Protein AF-A0A427XR42-F1 (afdb_monomer_lite)

Radius of gyration: 23.31 Å; chains: 1; bounding box: 94×38×56 Å

Secondary structure (DSSP, 8-state):
----STTSSSSSS----------B-EEEE-TTSSEEEEESEEE-TTS-EEESTTTSSSPEEEEHHHHHH-TTS-HHHHHHHHHTS-HHHHHHHH-PPEEPTT-TTHHHHHHHHHHHHHH-HHHHHHHHHHHHTT-EEEEETT--SEEEE--SSTTPPPEEEEETTTGGGS-HHHHHHHHHHHHHHHHHHHTTHHHHHHHHHHHTT--TTTTT-SHHHHHHHHHHHHHHHHHHHHHTTT-TTSS-GGG----HHHHHHTT--TTSHHHHHTT--TTHHHHHHHHHHHIIIIIHHHHHHHHT-TT-TTTT--TTS--

Organism: NCBI:txid105984

pLDDT: mean 79.02, std 16.99, range [31.86, 96.06]

Structure (mmCIF, N/CA/C/O backbone):
data_AF-A0A427XR42-F1
#
_entry.id   AF-A0A427XR42-F1
#
loop_
_atom_site.group_PDB
_atom_site.id
_atom_site.type_symbol
_atom_site.label_atom_id
_atom_site.label_alt_id
_atom_site.label_comp_id
_atom_site.label_asym_id
_atom_site.label_entity_id
_atom_site.label_seq_id
_atom_site.pdbx_PDB_ins_code
_atom_site.Cartn_x
_atom_site.Cartn_y
_atom_site.Cartn_z
_atom_site.occupancy
_atom_site.B_iso_or_equiv
_atom_site.auth_seq_id
_atom_site.auth_comp_id
_atom_site.auth_asym_id
_atom_site.auth_atom_id
_atom_site.pdbx_PDB_model_num
ATOM 1 N N . MET A 1 1 ? 70.633 8.474 14.971 1.00 42.47 1 MET A N 1
ATOM 2 C CA . MET A 1 1 ? 69.341 9.128 14.674 1.00 42.47 1 MET A CA 1
ATOM 3 C C . MET A 1 1 ? 69.143 9.084 13.171 1.00 42.47 1 MET A C 1
ATOM 5 O O . MET A 1 1 ? 70.019 9.588 12.489 1.00 42.47 1 MET A O 1
ATOM 9 N N . LEU A 1 2 ? 68.089 8.404 12.703 1.00 36.38 2 LEU A N 1
ATOM 10 C CA . LEU A 1 2 ? 67.401 8.507 11.398 1.00 36.38 2 LEU A CA 1
ATOM 11 C C . LEU A 1 2 ? 66.618 7.196 11.196 1.00 36.38 2 LEU A C 1
ATOM 13 O O . LEU A 1 2 ? 66.971 6.331 10.402 1.00 36.38 2 LEU A O 1
ATOM 17 N N . PHE A 1 3 ? 65.580 7.030 12.016 1.00 41.19 3 PHE A N 1
ATOM 18 C CA . PHE A 1 3 ? 64.490 6.099 11.746 1.00 41.19 3 PHE A CA 1
ATOM 19 C C . PHE A 1 3 ? 63.383 6.864 11.008 1.00 41.19 3 PHE A C 1
ATOM 21 O O . PHE A 1 3 ? 63.202 8.058 11.234 1.00 41.19 3 PHE A O 1
ATOM 28 N N . SER A 1 4 ? 62.601 6.131 10.216 1.00 48.25 4 SER A N 1
ATOM 29 C CA . SER A 1 4 ? 61.333 6.529 9.585 1.00 48.25 4 SER A CA 1
ATOM 30 C C . SER A 1 4 ? 61.436 7.375 8.310 1.00 48.25 4 SER A C 1
ATOM 32 O O . SER A 1 4 ? 61.561 8.589 8.335 1.00 48.25 4 SER A O 1
ATOM 34 N N . SER A 1 5 ? 61.325 6.704 7.163 1.00 40.69 5 SER A N 1
ATOM 35 C CA . SER A 1 5 ? 60.703 7.255 5.939 1.00 40.69 5 SER A CA 1
ATOM 36 C C . SER A 1 5 ? 60.303 6.148 4.954 1.00 40.69 5 SER A C 1
ATOM 38 O O . SER A 1 5 ? 59.475 6.374 4.082 1.00 40.69 5 SER A O 1
ATOM 40 N N . LEU A 1 6 ? 60.816 4.920 5.106 1.00 37.16 6 LEU A N 1
ATOM 41 C CA . LEU A 1 6 ? 60.580 3.828 4.154 1.00 37.16 6 LEU A CA 1
ATOM 42 C C . LEU A 1 6 ? 59.412 2.887 4.522 1.00 37.16 6 LEU A C 1
ATOM 44 O O . LEU A 1 6 ? 59.430 1.715 4.167 1.00 37.16 6 LEU A O 1
ATOM 48 N N . ALA A 1 7 ? 58.404 3.383 5.248 1.00 42.50 7 ALA A N 1
ATOM 49 C CA . ALA A 1 7 ? 57.202 2.613 5.609 1.00 42.50 7 ALA A CA 1
ATOM 50 C C . ALA A 1 7 ? 55.877 3.318 5.250 1.00 42.50 7 ALA A C 1
ATOM 52 O O . ALA A 1 7 ? 54.810 2.839 5.615 1.00 42.50 7 ALA A O 1
ATOM 53 N N . VAL A 1 8 ? 55.924 4.439 4.517 1.00 40.00 8 VAL A N 1
ATOM 54 C CA . VAL A 1 8 ? 54.720 5.215 4.144 1.00 40.00 8 VAL A CA 1
ATOM 55 C C . VAL A 1 8 ? 54.420 5.157 2.637 1.00 40.00 8 VAL A C 1
ATOM 57 O O . VAL A 1 8 ? 53.373 5.610 2.199 1.00 40.00 8 VAL A O 1
ATOM 60 N N . ALA A 1 9 ? 55.267 4.519 1.822 1.00 38.94 9 ALA A N 1
ATOM 61 C CA . ALA A 1 9 ? 55.081 4.496 0.364 1.00 38.94 9 ALA A CA 1
ATOM 62 C C . ALA A 1 9 ? 54.351 3.254 -0.193 1.00 38.94 9 ALA A C 1
ATOM 64 O O . ALA A 1 9 ? 54.042 3.226 -1.379 1.00 38.94 9 ALA A O 1
ATOM 65 N N . VAL A 1 10 ? 54.036 2.241 0.629 1.00 34.56 10 VAL A N 1
ATOM 66 C CA . VAL A 1 10 ? 53.310 1.026 0.175 1.00 34.56 10 VAL A CA 1
ATOM 67 C C . VAL A 1 10 ? 51.859 0.970 0.686 1.00 34.56 10 VAL A C 1
ATOM 69 O O . VAL A 1 10 ? 51.057 0.186 0.191 1.00 34.56 10 VAL A O 1
ATOM 72 N N . LEU A 1 11 ? 51.460 1.861 1.599 1.00 35.69 11 LEU A N 1
ATOM 73 C CA . LEU A 1 11 ? 50.079 1.946 2.106 1.00 35.69 11 LEU A CA 1
ATOM 74 C C . LEU A 1 11 ? 49.202 2.984 1.383 1.00 35.69 11 LEU A C 1
ATOM 76 O O . LEU A 1 11 ? 48.008 3.062 1.648 1.00 35.69 11 LEU A O 1
ATOM 80 N N . SER A 1 12 ? 49.749 3.733 0.422 1.00 35.69 12 SER A N 1
ATOM 81 C CA . SER A 1 12 ? 48.990 4.718 -0.371 1.00 35.69 12 SER A CA 1
ATOM 82 C C . SER A 1 12 ? 48.546 4.206 -1.749 1.00 35.69 12 SER A C 1
ATOM 84 O O . SER A 1 12 ? 47.885 4.932 -2.484 1.00 35.69 12 SER A O 1
ATOM 86 N N . ALA A 1 13 ? 48.848 2.948 -2.095 1.00 38.03 13 ALA A N 1
ATOM 87 C CA . ALA A 1 13 ? 48.398 2.308 -3.338 1.00 38.03 13 ALA A CA 1
ATOM 88 C C . ALA A 1 13 ? 47.067 1.539 -3.196 1.00 38.03 13 ALA A C 1
ATOM 90 O O . ALA A 1 13 ? 46.605 0.927 -4.152 1.00 38.03 13 ALA A O 1
ATOM 91 N N . MET A 1 14 ? 46.406 1.625 -2.035 1.00 37.81 14 MET A N 1
ATOM 92 C CA . MET A 1 14 ? 44.953 1.428 -1.931 1.00 37.81 14 MET A CA 1
ATOM 93 C C . MET A 1 14 ? 44.229 2.778 -2.027 1.00 37.81 14 MET A C 1
ATOM 95 O O . MET A 1 14 ? 43.222 3.024 -1.368 1.00 37.81 14 MET A O 1
ATOM 99 N N . ALA A 1 15 ? 44.754 3.687 -2.853 1.00 37.06 15 ALA A N 1
ATOM 100 C CA . ALA A 1 15 ? 43.974 4.782 -3.395 1.00 37.06 15 ALA A CA 1
ATOM 101 C C . ALA A 1 15 ? 42.889 4.164 -4.274 1.00 37.06 15 ALA A C 1
ATOM 103 O O . ALA A 1 15 ? 43.125 3.826 -5.430 1.00 37.06 15 ALA A O 1
ATOM 104 N N . MET A 1 16 ? 41.737 3.938 -3.639 1.00 39.38 16 MET A N 1
ATOM 105 C CA . MET A 1 16 ? 40.402 3.990 -4.211 1.00 39.38 16 MET A CA 1
ATOM 106 C C . MET A 1 16 ? 40.417 3.797 -5.725 1.00 39.38 16 MET A C 1
ATOM 108 O O . MET A 1 16 ? 40.406 4.766 -6.489 1.00 39.38 16 MET A O 1
ATOM 112 N N . ALA A 1 17 ? 40.390 2.535 -6.160 1.00 31.86 17 ALA A N 1
ATOM 113 C CA . ALA A 1 17 ? 39.666 2.243 -7.379 1.00 31.86 17 ALA A CA 1
ATOM 114 C C . ALA A 1 17 ? 38.254 2.769 -7.118 1.00 31.86 17 ALA A C 1
ATOM 116 O O . ALA A 1 17 ? 37.445 2.108 -6.467 1.00 31.86 17 ALA A O 1
ATOM 117 N N . ASN A 1 18 ? 38.012 4.019 -7.523 1.00 34.25 18 ASN A N 1
ATOM 118 C CA . ASN A 1 18 ? 36.681 4.566 -7.680 1.00 34.25 18 ASN A CA 1
ATOM 119 C C . ASN A 1 18 ? 35.903 3.441 -8.353 1.00 34.25 18 ASN A C 1
ATOM 121 O O . ASN A 1 18 ? 36.371 3.000 -9.412 1.00 34.25 18 ASN A O 1
ATOM 125 N N . PRO A 1 19 ? 34.828 2.905 -7.744 1.00 38.69 19 PRO A N 1
ATOM 126 C CA . PRO A 1 19 ? 34.056 1.870 -8.398 1.00 38.69 19 PRO A CA 1
ATOM 127 C C . PRO A 1 19 ? 33.722 2.432 -9.771 1.00 38.69 19 PRO A C 1
ATOM 129 O O . PRO A 1 19 ? 33.082 3.482 -9.878 1.00 38.69 19 PRO A O 1
ATOM 132 N N . VAL A 1 20 ? 34.315 1.811 -10.800 1.00 35.59 20 VAL A N 1
ATOM 133 C CA . VAL A 1 20 ? 34.098 2.144 -12.205 1.00 35.59 20 VAL A CA 1
ATOM 134 C C . VAL A 1 20 ? 32.611 2.366 -12.318 1.00 35.59 20 VAL A C 1
ATOM 136 O O . VAL A 1 20 ? 31.890 1.459 -11.916 1.00 35.59 20 VAL A O 1
ATOM 139 N N . LEU A 1 21 ? 32.184 3.555 -12.764 1.00 39.00 21 LEU A N 1
ATOM 140 C CA . LEU A 1 21 ? 30.778 3.898 -12.980 1.00 39.00 21 LEU A CA 1
ATOM 141 C C . LEU A 1 21 ? 30.092 2.685 -13.595 1.00 39.00 21 LEU A C 1
ATOM 143 O O . LEU A 1 21 ? 30.260 2.394 -14.781 1.00 39.00 21 LEU A O 1
ATOM 147 N N . GLU A 1 22 ? 29.424 1.909 -12.746 1.00 49.31 22 GLU A N 1
ATOM 148 C CA . GLU A 1 22 ? 28.920 0.626 -13.174 1.00 49.31 22 GLU A CA 1
ATOM 149 C C . GLU A 1 22 ? 27.854 0.921 -14.197 1.00 49.31 22 GLU A C 1
ATOM 151 O O . GLU A 1 22 ? 27.060 1.855 -14.041 1.00 49.31 22 GLU A O 1
ATOM 156 N N . LYS A 1 23 ? 27.872 0.146 -15.275 1.00 48.00 23 LYS A N 1
ATOM 157 C CA . LYS A 1 23 ? 26.859 0.196 -16.312 1.00 48.00 23 LYS A CA 1
ATOM 158 C C . LYS A 1 23 ? 25.507 -0.066 -15.647 1.00 48.00 23 LYS A C 1
ATOM 160 O O . LYS A 1 23 ? 25.116 -1.224 -15.496 1.00 48.00 23 LYS A O 1
ATOM 165 N N . ARG A 1 24 ? 24.840 1.013 -15.213 1.00 61.44 24 ARG A N 1
ATOM 166 C CA . ARG A 1 24 ? 23.503 0.987 -14.623 1.00 61.44 24 ARG A CA 1
ATOM 167 C C . ARG A 1 24 ? 22.641 0.258 -15.628 1.00 61.44 24 ARG A C 1
ATOM 169 O O . ARG A 1 24 ? 22.568 0.677 -16.784 1.00 61.44 24 ARG A O 1
ATOM 176 N N . GLY A 1 25 ? 22.106 -0.883 -15.215 1.00 68.31 25 GLY A N 1
ATOM 177 C CA . GLY A 1 25 ? 21.399 -1.731 -16.153 1.00 68.31 25 GLY A CA 1
ATOM 178 C C . GLY A 1 25 ? 20.273 -0.982 -16.856 1.00 68.31 25 GLY A C 1
ATOM 179 O O . GLY A 1 25 ? 19.568 -0.173 -16.256 1.00 68.31 25 GLY A O 1
ATOM 180 N N . VAL A 1 26 ? 20.143 -1.237 -18.150 1.00 77.19 26 VAL A N 1
ATOM 181 C CA . VAL A 1 26 ? 19.128 -0.637 -19.011 1.00 77.19 26 VAL A CA 1
ATOM 182 C C . VAL A 1 26 ? 18.065 -1.686 -19.264 1.00 77.19 26 VAL A C 1
ATOM 184 O O . VAL A 1 26 ? 18.394 -2.847 -19.509 1.00 77.19 26 VAL A O 1
ATOM 187 N N . SER A 1 27 ? 16.797 -1.282 -19.212 1.00 83.88 27 SER A N 1
ATOM 188 C CA . SER A 1 27 ? 15.686 -2.139 -19.611 1.00 83.88 27 SER A CA 1
ATOM 189 C C . SER A 1 27 ? 14.969 -1.590 -20.825 1.00 83.88 27 SER A C 1
ATOM 191 O O . SER A 1 27 ? 14.577 -0.428 -20.845 1.00 83.88 27 SER A O 1
ATOM 193 N N . ASN A 1 28 ? 14.759 -2.459 -21.806 1.00 87.75 28 ASN A N 1
ATOM 194 C CA . ASN A 1 28 ? 13.958 -2.175 -22.987 1.00 87.75 28 ASN A CA 1
ATOM 195 C C . ASN A 1 28 ? 12.751 -3.105 -22.983 1.00 87.75 28 ASN A C 1
ATOM 197 O O . ASN A 1 28 ? 12.910 -4.324 -22.956 1.00 87.75 28 ASN A O 1
ATOM 201 N N . CYS A 1 29 ? 11.548 -2.542 -22.986 1.00 90.38 29 CYS A N 1
ATOM 202 C CA . CYS A 1 29 ? 10.313 -3.319 -22.962 1.00 90.38 29 CYS A CA 1
ATOM 203 C C . CYS A 1 29 ? 9.706 -3.435 -24.356 1.00 90.38 29 CYS A C 1
ATOM 205 O O . CYS A 1 29 ? 9.737 -2.482 -25.135 1.00 90.38 29 CYS A O 1
ATOM 207 N N . ALA A 1 30 ? 9.129 -4.598 -24.650 1.00 88.62 30 ALA A N 1
ATOM 208 C CA . ALA A 1 30 ? 8.362 -4.813 -25.865 1.00 88.62 30 ALA A CA 1
ATOM 209 C C . ALA A 1 30 ? 7.162 -3.851 -25.926 1.00 88.62 30 ALA A C 1
ATOM 211 O O . ALA A 1 30 ? 6.626 -3.424 -24.897 1.00 88.62 30 ALA A O 1
ATOM 212 N N . ALA A 1 31 ? 6.726 -3.506 -27.141 1.00 84.19 31 ALA A N 1
ATOM 213 C CA . ALA A 1 31 ? 5.641 -2.548 -27.357 1.00 84.19 31 ALA A CA 1
ATOM 214 C C . ALA A 1 31 ? 4.308 -3.003 -26.736 1.00 84.19 31 ALA A C 1
ATOM 216 O O . ALA A 1 31 ? 3.512 -2.172 -26.295 1.00 84.19 31 ALA A O 1
ATOM 217 N N . ASP A 1 32 ? 4.074 -4.311 -26.641 1.00 83.94 32 ASP A N 1
ATOM 218 C CA . ASP A 1 32 ? 2.913 -4.902 -25.969 1.00 83.94 32 ASP A CA 1
ATOM 219 C C . ASP A 1 32 ? 2.991 -4.800 -24.429 1.00 83.94 32 ASP A C 1
ATOM 221 O O . ASP A 1 32 ? 1.980 -4.930 -23.745 1.00 83.94 32 ASP A O 1
ATOM 225 N N . GLY A 1 33 ? 4.169 -4.494 -23.874 1.00 81.06 33 GLY A N 1
ATOM 226 C CA . GLY A 1 33 ? 4.434 -4.409 -22.441 1.00 81.06 33 GLY A CA 1
ATOM 227 C C . GLY A 1 33 ? 4.495 -5.759 -21.718 1.00 81.06 33 GLY A C 1
ATOM 228 O O . GLY A 1 33 ? 4.537 -5.775 -20.489 1.00 81.06 33 GLY A O 1
ATOM 229 N N . SER A 1 34 ? 4.490 -6.886 -22.436 1.00 87.75 34 SER A N 1
ATOM 230 C CA . SER A 1 34 ? 4.451 -8.224 -21.828 1.00 87.75 34 SER A CA 1
ATOM 231 C C . SER A 1 34 ? 5.819 -8.671 -21.303 1.00 87.75 34 SER A C 1
ATOM 233 O O . SER A 1 34 ? 5.919 -9.368 -20.283 1.00 87.75 34 SER A O 1
ATOM 235 N N . THR A 1 35 ? 6.882 -8.236 -21.979 1.00 92.38 35 THR A N 1
ATOM 236 C CA . THR A 1 35 ? 8.269 -8.623 -21.717 1.00 92.38 35 THR A CA 1
ATOM 237 C C . THR A 1 35 ? 9.206 -7.422 -21.756 1.00 92.38 35 THR A C 1
ATOM 239 O O . THR A 1 35 ? 8.955 -6.433 -22.447 1.00 92.38 35 THR A O 1
ATOM 242 N N . CYS A 1 36 ? 10.306 -7.515 -21.012 1.00 91.88 36 CYS A N 1
ATOM 243 C CA . CYS A 1 36 ? 11.413 -6.573 -21.098 1.00 91.88 36 CYS A CA 1
ATOM 244 C C . CYS A 1 36 ? 12.749 -7.318 -21.133 1.00 91.88 36 CYS A C 1
ATOM 246 O O . CYS A 1 36 ? 12.864 -8.454 -20.672 1.00 91.88 36 CYS A O 1
ATOM 248 N N . GLN A 1 37 ? 13.760 -6.660 -21.688 1.00 90.56 37 GLN A N 1
ATOM 249 C CA . GLN A 1 37 ? 15.145 -7.104 -21.703 1.00 90.56 37 GLN A CA 1
ATOM 250 C C . GLN A 1 37 ? 15.959 -6.200 -20.795 1.00 90.56 37 GLN A C 1
ATOM 252 O O . GLN A 1 37 ? 16.019 -5.001 -21.050 1.00 90.56 37 GLN A O 1
ATOM 257 N N . TYR A 1 38 ? 16.589 -6.766 -19.768 1.00 86.81 38 TYR A N 1
ATOM 258 C CA . TYR A 1 38 ? 17.526 -6.049 -18.903 1.00 86.81 38 TYR A CA 1
ATOM 259 C C . TYR A 1 38 ? 18.962 -6.406 -19.293 1.00 86.81 38 TYR A C 1
ATOM 261 O O . TYR A 1 38 ? 19.292 -7.590 -19.389 1.00 86.81 38 TYR A O 1
ATOM 269 N N . THR A 1 39 ? 19.805 -5.390 -19.489 1.00 86.25 39 THR A N 1
ATOM 270 C CA . THR A 1 39 ? 21.243 -5.538 -19.757 1.00 86.25 39 THR A CA 1
ATOM 271 C C . THR A 1 39 ? 22.047 -4.639 -18.827 1.00 86.25 39 THR A C 1
ATOM 273 O O . THR A 1 39 ? 21.874 -3.422 -18.856 1.00 86.25 39 THR A O 1
ATOM 276 N N . GLY A 1 40 ? 22.967 -5.208 -18.054 1.00 81.69 40 GLY A N 1
ATOM 277 C CA . GLY A 1 40 ? 23.899 -4.483 -17.192 1.00 81.69 40 GLY A CA 1
ATOM 278 C C . GLY A 1 40 ? 24.013 -5.102 -15.809 1.00 81.69 40 GLY A C 1
ATOM 279 O O . GLY A 1 40 ? 23.649 -6.259 -15.592 1.00 81.69 40 GLY A O 1
ATOM 280 N N . CYS A 1 41 ? 24.545 -4.324 -14.873 1.00 76.38 41 CYS A N 1
ATOM 281 C CA . CYS A 1 41 ? 24.634 -4.731 -13.483 1.00 76.38 41 CYS A CA 1
ATOM 282 C C . CYS A 1 41 ? 24.078 -3.652 -12.568 1.00 76.38 41 CYS A C 1
ATOM 284 O O . CYS A 1 41 ? 24.010 -2.468 -12.904 1.00 76.38 41 CYS A O 1
ATOM 286 N N . TRP A 1 42 ? 23.665 -4.098 -11.399 1.00 72.44 42 TRP A N 1
ATOM 287 C CA . TRP A 1 42 ? 23.226 -3.277 -10.300 1.00 72.44 42 TRP A CA 1
ATOM 288 C C . TRP A 1 42 ? 24.056 -3.636 -9.081 1.00 72.44 42 TRP A C 1
ATOM 290 O O . TRP A 1 42 ? 24.241 -4.820 -8.801 1.00 72.44 42 TRP A O 1
ATOM 300 N N . THR A 1 43 ? 24.522 -2.627 -8.360 1.00 68.19 43 THR A N 1
ATOM 301 C CA . THR A 1 43 ? 25.329 -2.825 -7.160 1.00 68.19 43 THR A CA 1
ATOM 302 C C . THR A 1 43 ? 24.767 -2.005 -6.026 1.00 68.19 43 THR A C 1
ATOM 304 O O . THR A 1 43 ? 24.376 -0.846 -6.180 1.00 68.19 43 THR A O 1
ATOM 307 N N . GLU A 1 44 ? 24.702 -2.664 -4.882 1.00 62.69 44 GLU A N 1
ATOM 308 C CA . GLU A 1 44 ? 24.241 -2.131 -3.619 1.00 62.69 44 GLU A CA 1
ATOM 309 C C . GLU A 1 44 ? 25.209 -1.097 -3.071 1.00 62.69 44 GLU A C 1
ATOM 311 O O . GLU A 1 44 ? 26.412 -1.116 -3.336 1.00 62.69 44 GLU A O 1
ATOM 316 N N . THR A 1 45 ? 24.695 -0.268 -2.167 1.00 57.00 45 THR A N 1
ATOM 317 C CA . THR A 1 45 ? 25.546 0.596 -1.343 1.00 57.00 45 THR A CA 1
ATOM 318 C C . THR A 1 45 ? 26.537 -0.194 -0.479 1.00 57.00 45 THR A C 1
ATOM 320 O O . THR A 1 45 ? 27.581 0.336 -0.110 1.00 57.00 45 THR A O 1
ATOM 323 N N . THR A 1 46 ? 26.242 -1.466 -0.195 1.00 57.88 46 THR A N 1
ATOM 324 C CA . THR A 1 46 ? 27.095 -2.413 0.543 1.00 57.88 46 THR A CA 1
ATOM 325 C C . THR A 1 46 ? 28.155 -3.098 -0.332 1.00 57.88 46 THR A C 1
ATOM 327 O O . THR A 1 46 ? 28.974 -3.851 0.187 1.00 57.88 46 THR A O 1
ATOM 330 N N . GLY A 1 47 ? 28.143 -2.865 -1.652 1.00 62.75 47 GLY A N 1
ATOM 331 C CA . GLY A 1 47 ? 29.058 -3.485 -2.616 1.00 62.75 47 GLY A CA 1
ATOM 332 C C . GLY A 1 47 ? 28.592 -4.830 -3.190 1.00 62.75 47 GLY A C 1
ATOM 333 O O . GLY A 1 47 ? 29.253 -5.369 -4.077 1.00 62.75 47 GLY A O 1
ATOM 334 N N . SER A 1 48 ? 27.456 -5.377 -2.742 1.00 66.00 48 SER A N 1
ATOM 335 C CA . SER A 1 48 ? 26.871 -6.583 -3.353 1.00 66.00 48 SER A CA 1
ATOM 336 C C . SER A 1 48 ? 26.339 -6.279 -4.753 1.00 66.00 48 SER A C 1
ATOM 338 O O . SER A 1 48 ? 25.686 -5.260 -4.949 1.00 66.00 48 SER A O 1
ATOM 340 N N . ARG A 1 49 ? 26.564 -7.170 -5.724 1.00 69.94 49 ARG A N 1
ATOM 341 C CA . ARG A 1 49 ? 26.235 -6.939 -7.140 1.00 69.94 49 ARG A CA 1
ATOM 342 C C . ARG A 1 49 ? 25.297 -8.002 -7.708 1.00 69.94 49 ARG A C 1
ATOM 344 O O . ARG A 1 49 ? 25.432 -9.187 -7.413 1.00 69.94 49 ARG A O 1
ATOM 351 N N . TRP A 1 50 ? 24.390 -7.580 -8.584 1.00 72.81 50 TRP A N 1
ATOM 352 C CA . TRP A 1 50 ? 23.525 -8.427 -9.402 1.00 72.81 50 TRP A CA 1
ATOM 353 C C . TRP A 1 50 ? 23.670 -8.049 -10.885 1.00 72.81 50 TRP A C 1
ATOM 355 O O . TRP A 1 50 ? 23.731 -6.868 -11.212 1.00 72.81 50 TRP A O 1
ATOM 365 N N . CYS A 1 51 ? 23.732 -9.021 -11.800 1.00 70.38 51 CYS A N 1
ATOM 366 C CA . CYS A 1 51 ? 23.991 -8.784 -13.229 1.00 70.38 51 CYS A CA 1
ATOM 367 C C . CYS A 1 51 ? 23.036 -9.547 -14.160 1.00 70.38 51 CYS A C 1
ATOM 369 O O . CYS A 1 51 ? 22.541 -10.620 -13.813 1.00 70.38 51 CYS A O 1
ATOM 371 N N . SER A 1 52 ? 22.832 -9.004 -15.370 1.00 62.06 52 SER A N 1
ATOM 372 C CA . SER A 1 52 ? 22.119 -9.644 -16.485 1.00 62.06 52 SER A CA 1
ATOM 373 C C . SER A 1 52 ? 22.969 -10.698 -17.205 1.00 62.06 52 SER A C 1
ATOM 375 O O . SER A 1 52 ? 24.002 -10.389 -17.807 1.00 62.06 52 SER A O 1
ATOM 377 N N . PRO A 1 53 ? 22.534 -11.966 -17.193 1.00 67.56 53 PRO A N 1
ATOM 378 C CA . PRO A 1 53 ? 23.415 -13.061 -16.743 1.00 67.56 53 PRO A CA 1
ATOM 379 C C . PRO A 1 53 ? 24.615 -12.674 -15.842 1.00 67.56 53 PRO A C 1
ATOM 381 O O . PRO A 1 53 ? 24.891 -11.514 -15.559 1.00 67.56 53 PRO A O 1
ATOM 384 N N . SER A 1 54 ? 25.400 -13.641 -15.365 1.00 64.31 54 SER A N 1
ATOM 385 C CA . SER A 1 54 ? 26.533 -13.370 -14.453 1.00 64.31 54 SER A CA 1
ATOM 386 C C . SER A 1 54 ? 27.591 -12.381 -14.994 1.00 64.31 54 SER A C 1
ATOM 388 O O . SER A 1 54 ? 28.447 -11.942 -14.232 1.00 64.31 54 SER A O 1
ATOM 390 N N . ASN A 1 55 ? 27.525 -11.995 -16.278 1.00 68.44 55 ASN A N 1
ATOM 391 C CA . ASN A 1 55 ? 28.472 -11.105 -16.952 1.00 68.44 55 ASN A CA 1
ATOM 392 C C . ASN A 1 55 ? 27.978 -9.657 -17.192 1.00 68.44 55 ASN A C 1
ATOM 394 O O . ASN A 1 55 ? 28.795 -8.812 -17.549 1.00 68.44 55 ASN A O 1
ATOM 398 N N . GLY A 1 56 ? 26.680 -9.350 -17.049 1.00 71.62 56 GLY A N 1
ATOM 399 C CA . GLY A 1 56 ? 26.111 -8.011 -17.298 1.00 71.62 56 GLY A CA 1
ATOM 400 C C . GLY A 1 56 ? 26.134 -7.526 -18.756 1.00 71.62 56 GLY A C 1
ATOM 401 O O . GLY A 1 56 ? 25.749 -6.390 -19.040 1.00 71.62 56 GLY A O 1
ATOM 402 N N . ASN A 1 57 ? 26.604 -8.360 -19.683 1.00 76.12 57 ASN A N 1
ATOM 403 C CA . ASN A 1 57 ? 26.796 -8.014 -21.093 1.00 76.12 57 ASN A CA 1
ATOM 404 C C . ASN A 1 57 ? 25.753 -8.660 -21.999 1.00 76.12 57 ASN A C 1
ATOM 406 O O . ASN A 1 57 ? 25.485 -8.148 -23.084 1.00 76.12 57 ASN A O 1
ATOM 410 N N . SER A 1 58 ? 25.153 -9.761 -21.556 1.00 79.94 58 SER A N 1
ATOM 411 C CA . SER A 1 58 ? 24.073 -10.420 -22.279 1.00 79.94 58 SER A CA 1
ATOM 412 C C . SER A 1 58 ? 22.716 -9.923 -21.765 1.00 79.94 58 SER A C 1
ATOM 414 O O . SER A 1 58 ? 22.548 -9.775 -20.550 1.00 79.94 58 SER A O 1
ATOM 416 N N . PRO A 1 59 ? 21.737 -9.669 -22.650 1.00 84.69 59 PRO A N 1
ATOM 417 C CA . PRO A 1 59 ? 20.393 -9.314 -22.221 1.00 84.69 59 PRO A CA 1
ATOM 418 C C . PRO A 1 59 ? 19.710 -10.510 -21.548 1.00 84.69 59 PRO A C 1
ATOM 420 O O . PRO A 1 59 ? 19.789 -11.641 -22.027 1.00 84.69 59 PRO A O 1
ATOM 423 N N . MET A 1 60 ? 18.985 -10.253 -20.461 1.00 86.50 60 MET A N 1
ATOM 424 C CA . MET A 1 60 ? 18.036 -11.201 -19.878 1.00 86.50 60 MET A CA 1
ATOM 425 C C . MET A 1 60 ? 16.617 -10.779 -20.245 1.00 86.50 60 MET A C 1
ATOM 427 O O . MET A 1 60 ? 16.185 -9.693 -19.860 1.00 86.50 60 MET A O 1
ATOM 431 N N . THR A 1 61 ? 15.879 -11.645 -20.938 1.00 90.06 61 THR A N 1
ATOM 432 C CA . THR A 1 61 ? 14.446 -11.426 -21.178 1.00 90.06 61 THR A CA 1
ATOM 433 C C . THR A 1 61 ? 13.645 -11.897 -19.969 1.00 90.06 61 THR A C 1
ATOM 435 O O . THR A 1 61 ? 13.878 -12.989 -19.453 1.00 90.06 61 THR A O 1
ATOM 438 N N . PHE A 1 62 ? 12.688 -11.091 -19.519 1.00 90.38 62 PHE A N 1
ATOM 439 C CA . PHE A 1 62 ? 11.792 -11.435 -18.420 1.00 90.38 62 PHE A CA 1
ATOM 440 C C . PHE A 1 62 ? 10.361 -10.975 -18.698 1.00 90.38 62 PHE A C 1
ATOM 442 O O . PHE A 1 62 ? 10.123 -9.997 -19.407 1.00 90.38 62 PHE A O 1
ATOM 449 N N . SER A 1 63 ? 9.396 -11.684 -18.109 1.00 93.81 63 SER A N 1
ATOM 450 C CA . SER A 1 63 ? 7.991 -11.278 -18.122 1.00 93.81 63 SER A CA 1
ATOM 451 C C . SER A 1 63 ? 7.751 -10.177 -17.093 1.00 93.81 63 SER A C 1
ATOM 453 O O . SER A 1 63 ? 8.072 -10.349 -15.914 1.00 93.81 63 SER A O 1
ATOM 455 N N . VAL A 1 64 ? 7.119 -9.082 -17.521 1.00 92.62 64 VAL A N 1
ATOM 456 C CA . VAL A 1 64 ? 6.709 -7.992 -16.622 1.00 92.62 64 VAL A CA 1
ATOM 457 C C . VAL A 1 64 ? 5.722 -8.508 -15.583 1.00 92.62 64 VAL A C 1
ATOM 459 O O . VAL A 1 64 ? 5.844 -8.186 -14.406 1.00 92.62 64 VAL A O 1
ATOM 462 N N . LYS A 1 65 ? 4.781 -9.371 -15.985 1.00 93.56 65 LYS A N 1
ATOM 463 C CA . LYS A 1 65 ? 3.804 -9.966 -15.067 1.00 93.56 65 LYS A CA 1
ATOM 464 C C . LYS A 1 65 ? 4.486 -10.788 -13.976 1.00 93.56 65 LYS A C 1
ATOM 466 O O . LYS A 1 65 ? 4.097 -10.672 -12.822 1.00 93.56 65 LYS A O 1
ATOM 471 N N . ASN A 1 66 ? 5.520 -11.560 -14.310 1.00 93.19 66 ASN A N 1
ATOM 472 C CA . ASN A 1 66 ? 6.262 -12.318 -13.299 1.00 93.19 66 ASN A CA 1
ATOM 473 C C . ASN A 1 66 ? 7.024 -11.373 -12.368 1.00 93.19 66 ASN A C 1
ATOM 475 O O . ASN A 1 66 ? 6.928 -11.514 -11.153 1.00 93.19 66 ASN A O 1
ATOM 479 N N . VAL A 1 67 ? 7.702 -10.359 -12.919 1.00 91.44 67 VAL A N 1
ATOM 480 C CA . VAL A 1 67 ? 8.377 -9.344 -12.095 1.00 91.44 67 VAL A CA 1
ATOM 481 C C . VAL A 1 67 ? 7.408 -8.598 -11.201 1.00 91.44 67 VAL A C 1
ATOM 483 O O . VAL A 1 67 ? 7.810 -8.265 -10.103 1.00 91.44 67 VAL A O 1
ATOM 486 N N . LEU A 1 68 ? 6.160 -8.359 -11.611 1.00 92.94 68 LEU A N 1
ATOM 487 C CA . LEU A 1 68 ? 5.176 -7.650 -10.797 1.00 92.94 68 LEU A CA 1
ATOM 488 C C . LEU A 1 68 ? 4.399 -8.558 -9.847 1.00 92.94 68 LEU A C 1
ATOM 490 O O . LEU A 1 68 ? 4.107 -8.097 -8.763 1.00 92.94 68 LEU A O 1
ATOM 494 N N . PHE A 1 69 ? 4.111 -9.822 -10.156 1.00 92.50 69 PHE A N 1
ATOM 495 C CA . PHE A 1 69 ? 3.153 -10.632 -9.381 1.00 92.50 69 PHE A CA 1
ATOM 496 C C . PHE A 1 69 ? 3.714 -11.924 -8.774 1.00 92.50 69 PHE A C 1
ATOM 498 O O . PHE A 1 69 ? 3.012 -12.560 -7.995 1.00 92.50 69 PHE A O 1
ATOM 505 N N . ASP A 1 70 ? 4.954 -12.319 -9.077 1.00 90.12 70 ASP A N 1
ATOM 506 C CA . ASP A 1 70 ? 5.556 -13.510 -8.462 1.00 90.12 70 ASP A CA 1
ATOM 507 C C . ASP A 1 70 ? 5.945 -13.251 -6.997 1.00 90.12 70 ASP A C 1
ATOM 509 O O . ASP A 1 70 ? 6.957 -12.604 -6.708 1.00 90.12 70 ASP A O 1
ATOM 513 N N . THR A 1 71 ? 5.144 -13.766 -6.065 1.00 85.00 71 THR A N 1
ATOM 514 C CA . THR A 1 71 ? 5.364 -13.639 -4.615 1.00 85.00 71 THR A CA 1
ATOM 515 C C . THR A 1 71 ? 6.583 -14.410 -4.110 1.00 85.00 71 THR A C 1
ATOM 517 O O . THR A 1 71 ? 7.025 -14.158 -2.993 1.00 85.00 71 THR A O 1
ATOM 520 N N . ASN A 1 72 ? 7.168 -15.301 -4.919 1.00 83.50 72 ASN A N 1
ATOM 521 C CA . ASN A 1 72 ? 8.389 -16.033 -4.579 1.00 83.50 72 ASN A CA 1
ATOM 522 C C . ASN A 1 72 ? 9.655 -15.395 -5.175 1.00 83.50 72 ASN A C 1
ATOM 524 O O . ASN A 1 72 ? 10.757 -15.895 -4.944 1.00 83.50 72 ASN A O 1
ATOM 528 N N . MET A 1 73 ? 9.526 -14.310 -5.948 1.00 85.19 73 MET A N 1
ATOM 529 C CA . MET A 1 73 ? 10.684 -13.611 -6.498 1.00 85.19 73 MET A CA 1
ATOM 530 C C . MET A 1 73 ? 11.476 -12.922 -5.386 1.00 85.19 73 MET A C 1
ATOM 532 O O . MET A 1 73 ? 10.924 -12.136 -4.618 1.00 85.19 73 MET A O 1
ATOM 536 N N . ASP A 1 74 ? 12.787 -13.160 -5.367 1.00 80.38 74 ASP A N 1
ATOM 537 C CA . ASP A 1 74 ? 13.725 -12.442 -4.506 1.00 80.38 74 ASP A CA 1
ATOM 538 C C . ASP A 1 74 ? 13.564 -10.913 -4.639 1.00 80.38 74 ASP A C 1
ATOM 540 O O . ASP A 1 74 ? 13.503 -10.374 -5.750 1.00 80.38 74 ASP A O 1
ATOM 544 N N . VAL A 1 75 ? 13.501 -10.213 -3.500 1.00 76.31 75 VAL A N 1
ATOM 545 C CA . VAL A 1 75 ? 13.260 -8.760 -3.444 1.00 76.31 75 VAL A CA 1
ATOM 546 C C . VAL A 1 75 ? 14.352 -7.994 -4.192 1.00 76.31 75 VAL A C 1
ATOM 548 O O . VAL A 1 75 ? 14.029 -7.058 -4.924 1.00 76.31 75 VAL A O 1
ATOM 551 N N . LYS A 1 76 ? 15.622 -8.420 -4.107 1.00 75.19 76 LYS A N 1
ATOM 552 C CA . LYS A 1 76 ? 16.724 -7.756 -4.822 1.00 75.19 76 LYS A CA 1
ATOM 553 C C . LYS A 1 76 ? 16.544 -7.890 -6.325 1.00 75.19 76 LYS A C 1
ATOM 555 O O . LYS A 1 76 ? 16.561 -6.897 -7.051 1.00 75.19 76 LYS A O 1
ATOM 560 N N . LYS A 1 77 ? 16.306 -9.119 -6.794 1.00 79.81 77 LYS A N 1
ATOM 561 C CA . LYS A 1 77 ? 16.039 -9.400 -8.210 1.00 79.81 77 LYS A CA 1
ATOM 562 C C . LYS A 1 77 ? 14.863 -8.565 -8.716 1.00 79.81 77 LYS A C 1
ATOM 564 O O . LYS A 1 77 ? 14.948 -7.985 -9.797 1.00 79.81 77 LYS A O 1
ATOM 569 N N . ARG A 1 78 ? 13.789 -8.456 -7.932 1.00 85.88 78 ARG A N 1
ATOM 570 C CA . ARG A 1 78 ? 12.632 -7.621 -8.267 1.00 85.88 78 ARG A CA 1
ATOM 571 C C . ARG A 1 78 ? 12.987 -6.144 -8.361 1.00 85.88 78 ARG A C 1
ATOM 573 O O . ARG A 1 78 ? 12.590 -5.522 -9.336 1.00 85.88 78 ARG A O 1
ATOM 580 N N . MET A 1 79 ? 13.727 -5.583 -7.406 1.00 79.06 79 MET A N 1
ATOM 581 C CA . MET A 1 79 ? 14.123 -4.171 -7.455 1.00 79.06 79 MET A CA 1
ATOM 582 C C . MET A 1 79 ? 14.905 -3.854 -8.730 1.00 79.06 79 MET A C 1
ATOM 584 O O . MET A 1 79 ? 14.605 -2.867 -9.402 1.00 79.06 79 MET A O 1
ATOM 588 N N . VAL A 1 80 ? 15.854 -4.716 -9.100 1.00 78.69 80 VAL A N 1
ATOM 589 C CA . VAL A 1 80 ? 16.675 -4.509 -10.298 1.00 78.69 80 VAL A CA 1
ATOM 590 C C . VAL A 1 80 ? 15.836 -4.554 -11.573 1.00 78.69 80 VAL A C 1
ATOM 592 O O . VAL A 1 80 ? 15.918 -3.650 -12.403 1.00 78.69 80 VAL A O 1
ATOM 595 N N . LEU A 1 81 ? 15.001 -5.584 -11.727 1.00 84.62 81 LEU A N 1
ATOM 596 C CA . LEU A 1 81 ? 14.164 -5.729 -12.922 1.00 84.62 81 LEU A CA 1
ATOM 597 C C . LEU A 1 81 ? 13.021 -4.708 -12.955 1.00 84.62 81 LEU A C 1
ATOM 599 O O . LEU A 1 81 ? 12.654 -4.225 -14.022 1.00 84.62 81 LEU A O 1
ATOM 603 N N . GLY A 1 82 ? 12.489 -4.351 -11.788 1.00 85.19 82 GLY A N 1
ATOM 604 C CA . GLY A 1 82 ? 11.397 -3.406 -11.581 1.00 85.19 82 GLY A CA 1
ATOM 605 C C . GLY A 1 82 ? 11.757 -1.972 -11.948 1.00 85.19 82 GLY A C 1
ATOM 606 O O . GLY A 1 82 ? 10.967 -1.314 -12.624 1.00 85.19 82 GLY A O 1
ATOM 607 N N . GLN A 1 83 ? 12.951 -1.499 -11.562 1.00 77.62 83 GLN A N 1
ATOM 608 C CA . GLN A 1 83 ? 13.431 -0.143 -11.882 1.00 77.62 83 GLN A CA 1
ATOM 609 C C . GLN A 1 83 ? 13.441 0.142 -13.385 1.00 77.62 83 GLN A C 1
ATOM 611 O O . GLN A 1 83 ? 13.225 1.275 -13.807 1.00 77.62 83 GLN A O 1
ATOM 616 N N . GLY A 1 84 ? 13.676 -0.889 -14.191 1.00 77.12 84 GLY A N 1
ATOM 617 C CA . GLY A 1 84 ? 13.730 -0.769 -15.636 1.00 77.12 84 GLY A CA 1
ATOM 618 C C . GLY A 1 84 ? 12.377 -0.810 -16.351 1.00 77.12 84 GLY A C 1
ATOM 619 O O . GLY A 1 84 ? 12.325 -0.540 -17.547 1.00 77.12 84 GLY A O 1
ATOM 620 N N . ILE A 1 85 ? 11.277 -1.145 -15.669 1.00 88.25 85 ILE A N 1
ATOM 621 C CA . ILE A 1 85 ? 9.955 -1.231 -16.302 1.00 88.25 85 ILE A CA 1
ATOM 622 C C . ILE A 1 85 ? 9.314 0.169 -16.334 1.00 88.25 85 ILE A C 1
ATOM 624 O O . ILE A 1 85 ? 8.987 0.694 -15.266 1.00 88.25 85 ILE A O 1
ATOM 628 N N . PRO A 1 86 ? 9.031 0.768 -17.509 1.00 90.06 86 PRO A N 1
ATOM 629 C CA . PRO A 1 86 ? 8.358 2.067 -17.606 1.00 90.06 86 PRO A CA 1
ATOM 630 C C . PRO A 1 86 ? 6.948 2.054 -17.000 1.00 90.06 86 PRO A C 1
ATOM 632 O O . 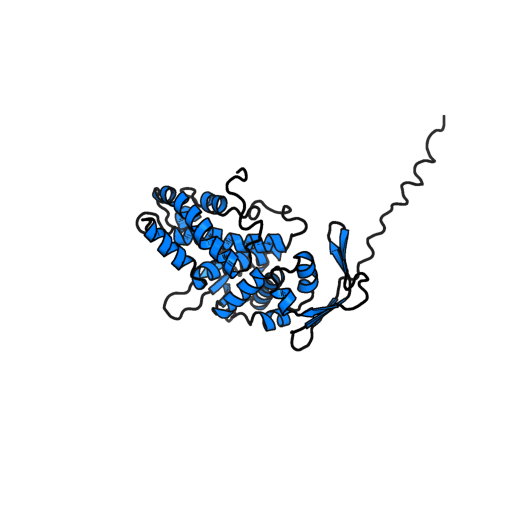PRO A 1 86 ? 6.265 1.031 -17.027 1.00 90.06 86 PRO A O 1
ATOM 635 N N . SER A 1 87 ? 6.461 3.192 -16.497 1.00 93.12 87 SER A N 1
ATOM 636 C CA . SER A 1 87 ? 5.152 3.257 -15.811 1.00 93.12 87 SER A CA 1
ATOM 637 C C . SER A 1 87 ? 3.990 2.914 -16.725 1.00 93.12 87 SER A C 1
ATOM 639 O O . SER A 1 87 ? 3.078 2.202 -16.319 1.00 93.12 87 SER A O 1
ATOM 641 N N . ALA A 1 88 ? 4.069 3.312 -17.996 1.00 92.31 88 ALA A N 1
ATOM 642 C CA . ALA A 1 88 ? 3.106 2.894 -19.009 1.00 92.31 88 ALA A CA 1
ATOM 643 C C . ALA A 1 88 ? 3.019 1.361 -19.126 1.00 92.31 88 ALA A C 1
ATOM 645 O O . ALA A 1 88 ? 1.926 0.816 -19.254 1.00 92.31 88 ALA A O 1
ATOM 646 N N . THR A 1 89 ? 4.152 0.661 -19.031 1.00 93.88 89 THR A N 1
ATOM 647 C CA . THR A 1 89 ? 4.206 -0.804 -19.050 1.00 93.88 89 THR A CA 1
ATOM 648 C C . THR A 1 89 ? 3.634 -1.401 -17.768 1.00 93.88 89 THR A C 1
ATOM 650 O O . THR A 1 89 ? 2.839 -2.329 -17.850 1.00 93.88 89 THR A O 1
ATOM 653 N N . VAL A 1 90 ? 3.942 -0.835 -16.596 1.00 95.00 90 VAL A N 1
ATOM 654 C CA . VAL A 1 90 ? 3.315 -1.250 -15.326 1.00 95.00 90 VAL A CA 1
ATOM 655 C C . VAL A 1 90 ? 1.788 -1.151 -15.420 1.00 95.00 90 VAL A C 1
ATOM 657 O O . VAL A 1 90 ? 1.090 -2.124 -15.136 1.00 95.00 90 VAL A O 1
ATOM 660 N N . PHE A 1 91 ? 1.261 -0.023 -15.901 1.00 95.00 91 PHE A N 1
ATOM 661 C CA . PHE A 1 91 ? -0.181 0.209 -16.020 1.00 95.00 91 PHE A CA 1
ATOM 662 C C . PHE A 1 91 ? -0.874 -0.602 -17.121 1.00 95.00 91 PHE A C 1
ATOM 664 O O . PHE A 1 91 ? -2.084 -0.810 -17.058 1.00 95.00 91 PHE A O 1
ATOM 671 N N . LYS A 1 92 ? -0.143 -1.131 -18.109 1.00 93.12 92 LYS A N 1
ATOM 672 C CA . LYS A 1 92 ? -0.698 -2.159 -19.006 1.00 93.12 92 LYS A CA 1
ATOM 673 C C . LYS A 1 92 ? -1.017 -3.456 -18.262 1.00 93.12 92 LYS A C 1
ATOM 675 O O . LYS A 1 92 ? -1.934 -4.164 -18.662 1.00 93.12 92 LYS A O 1
ATOM 680 N N . VAL A 1 93 ? -0.285 -3.764 -17.188 1.00 93.44 93 VAL A N 1
ATOM 681 C CA . VAL A 1 93 ? -0.450 -5.016 -16.434 1.00 93.44 93 VAL A CA 1
ATOM 682 C C . VAL A 1 93 ? -1.371 -4.847 -15.224 1.00 93.44 93 VAL A C 1
ATOM 684 O O . VAL A 1 93 ? -2.204 -5.716 -14.974 1.00 93.44 93 VAL A O 1
ATOM 687 N N . ILE A 1 94 ? -1.240 -3.754 -14.464 1.00 94.25 94 ILE A N 1
ATOM 688 C CA . ILE A 1 94 ? -2.042 -3.530 -13.245 1.00 94.25 94 ILE A CA 1
ATOM 689 C C . ILE A 1 94 ? -3.356 -2.776 -13.509 1.00 94.25 94 ILE A C 1
ATOM 691 O O . ILE A 1 94 ? -4.186 -2.674 -12.611 1.00 94.25 94 ILE A O 1
ATOM 695 N N . GLY A 1 95 ? -3.552 -2.264 -14.728 1.00 94.12 95 GLY A N 1
ATOM 696 C CA . GLY A 1 95 ? -4.677 -1.409 -15.108 1.00 94.12 95 GLY A CA 1
ATOM 697 C C . GLY A 1 95 ? -4.345 0.086 -15.043 1.00 94.12 95 GLY A C 1
ATOM 698 O O . GLY A 1 95 ? -3.251 0.486 -14.646 1.00 94.12 95 GLY A O 1
ATOM 699 N N . GLN A 1 96 ? -5.299 0.925 -15.458 1.00 94.06 96 GLN A N 1
ATOM 700 C CA . GLN A 1 96 ? -5.147 2.383 -15.480 1.00 94.06 96 GLN A CA 1
ATOM 701 C C . GLN A 1 96 ? -5.846 3.014 -14.273 1.00 94.06 96 GLN A C 1
ATOM 703 O O . GLN A 1 96 ? -7.056 2.830 -14.128 1.00 94.06 96 GLN A O 1
ATOM 708 N N . PRO A 1 97 ? -5.143 3.787 -13.428 1.00 93.06 97 PRO A N 1
ATOM 709 C CA . PRO A 1 97 ? -5.786 4.449 -12.307 1.00 93.06 97 PRO A CA 1
ATOM 710 C C . PRO A 1 97 ? -6.740 5.536 -12.781 1.00 93.06 97 PRO A C 1
ATOM 712 O O . PRO A 1 97 ? -6.425 6.326 -13.680 1.00 93.06 97 PRO A O 1
ATOM 715 N N . LYS A 1 98 ? -7.893 5.608 -12.116 1.00 92.75 98 LYS A N 1
ATOM 716 C CA . LYS A 1 98 ? -8.809 6.727 -12.276 1.00 92.75 98 LYS A CA 1
ATOM 717 C C . LYS A 1 98 ? -8.209 7.938 -11.572 1.00 92.75 98 LYS A C 1
ATOM 719 O O . LYS A 1 98 ? -7.927 7.895 -10.378 1.00 92.75 98 LYS A O 1
ATOM 724 N N . LEU A 1 99 ? -7.995 9.018 -12.315 1.00 92.25 99 LEU A N 1
ATOM 725 C CA . LEU A 1 99 ? -7.526 10.270 -11.739 1.00 92.25 99 LEU A CA 1
ATOM 726 C C . LEU A 1 99 ? -8.674 11.226 -11.478 1.00 92.25 99 LEU A C 1
ATOM 728 O O . LEU A 1 99 ? -9.647 11.301 -12.226 1.00 92.25 99 LEU A O 1
ATOM 732 N N . THR A 1 100 ? -8.485 12.017 -10.436 1.00 87.31 100 THR A N 1
ATOM 733 C CA . THR A 1 100 ? -9.291 13.193 -10.150 1.00 87.31 100 THR A CA 1
ATOM 734 C C . THR A 1 100 ? -9.165 14.174 -11.306 1.00 87.31 100 THR A C 1
ATOM 736 O O . THR A 1 100 ? -8.060 14.596 -11.653 1.00 87.31 100 THR A O 1
ATOM 739 N N . THR A 1 101 ? -10.295 14.544 -11.900 1.00 84.00 101 THR A N 1
ATOM 740 C CA . THR A 1 101 ? -10.312 15.514 -13.000 1.00 84.00 101 THR A CA 1
ATOM 741 C C . THR A 1 101 ? -9.818 16.869 -12.496 1.00 84.00 101 THR A C 1
ATOM 743 O O . THR A 1 101 ? -10.270 17.338 -11.456 1.00 84.00 101 THR A O 1
ATOM 746 N N . GLY A 1 102 ? -8.875 17.483 -13.217 1.00 79.62 102 GLY A N 1
ATOM 747 C CA . GLY A 1 102 ? -8.318 18.795 -12.871 1.00 79.62 102 GLY A CA 1
ATOM 748 C C . GLY A 1 102 ? -7.278 18.807 -11.742 1.00 79.62 102 GLY A C 1
ATOM 749 O O . GLY A 1 102 ? -6.803 19.884 -11.396 1.00 79.62 102 GLY A O 1
ATOM 750 N N . ALA A 1 103 ? -6.889 17.655 -11.180 1.00 84.81 103 ALA A N 1
ATOM 751 C CA . ALA A 1 103 ? -5.861 17.613 -10.137 1.00 84.81 103 ALA A CA 1
ATOM 752 C C . ALA A 1 103 ? -4.477 18.023 -10.669 1.00 84.81 103 ALA A C 1
ATOM 754 O O . ALA A 1 103 ? -4.000 17.484 -11.673 1.00 84.81 103 ALA A O 1
ATOM 755 N N . LYS A 1 104 ? -3.807 18.931 -9.947 1.00 87.88 104 LYS A N 1
ATOM 756 C CA . LYS A 1 104 ? -2.553 19.576 -10.369 1.00 87.88 104 LYS A CA 1
ATOM 757 C C . LYS A 1 104 ? -1.388 18.607 -10.620 1.00 87.88 104 LYS A C 1
ATOM 759 O O . LYS A 1 104 ? -0.600 18.852 -11.525 1.00 87.88 104 LYS A O 1
ATOM 764 N N . TYR A 1 105 ? -1.292 17.514 -9.856 1.00 92.56 105 TYR A N 1
ATOM 765 C CA . TYR A 1 105 ? -0.159 16.571 -9.901 1.00 92.56 105 TYR A CA 1
ATOM 766 C C . TYR A 1 105 ? -0.557 15.149 -10.337 1.00 92.56 105 TYR A C 1
ATOM 768 O O . TYR A 1 105 ? -0.018 14.150 -9.856 1.00 92.56 105 TYR A O 1
ATOM 776 N N . GLY A 1 106 ? -1.557 15.022 -11.216 1.00 91.44 106 GLY A N 1
ATOM 777 C CA . GLY A 1 106 ? -2.098 13.717 -11.617 1.00 91.44 106 GLY A CA 1
ATOM 778 C C . GLY A 1 106 ? -1.067 12.759 -12.238 1.00 91.44 106 GLY A C 1
ATOM 779 O O . GLY A 1 106 ? -1.138 11.549 -12.014 1.00 91.44 106 GLY A O 1
ATOM 780 N N . ASN A 1 107 ? -0.087 13.278 -12.985 1.00 92.25 107 ASN A N 1
ATOM 781 C CA . ASN A 1 107 ? 0.962 12.458 -13.600 1.00 92.25 107 ASN A CA 1
ATOM 782 C C . ASN A 1 107 ? 1.973 11.950 -12.564 1.00 92.25 107 ASN A C 1
ATOM 784 O O . ASN A 1 107 ? 2.376 10.792 -12.615 1.00 92.25 107 ASN A O 1
ATOM 788 N N . GLU A 1 108 ? 2.341 12.775 -11.589 1.00 94.50 108 GLU A N 1
ATOM 789 C CA . GLU A 1 108 ? 3.221 12.391 -10.489 1.00 94.50 108 GLU A CA 1
ATOM 790 C C . GLU A 1 108 ? 2.541 11.380 -9.564 1.00 94.50 108 GLU A C 1
ATOM 792 O O . GLU A 1 108 ? 3.173 10.418 -9.140 1.00 94.50 108 GLU A O 1
ATOM 797 N N . VAL A 1 109 ? 1.244 11.552 -9.289 1.00 95.00 109 VAL A N 1
ATOM 798 C CA . VAL A 1 109 ? 0.424 10.585 -8.539 1.00 95.00 109 VAL A CA 1
ATOM 799 C C . VAL A 1 109 ? 0.437 9.217 -9.229 1.00 95.00 109 VAL A C 1
ATOM 801 O O . VAL A 1 109 ? 0.693 8.202 -8.578 1.00 95.00 109 VAL A O 1
ATOM 804 N N . LYS A 1 110 ? 0.245 9.184 -10.557 1.00 94.50 110 LYS A N 1
ATOM 805 C CA . LYS A 1 110 ? 0.412 7.963 -11.365 1.00 94.50 110 LYS A CA 1
ATOM 806 C C . LYS A 1 110 ? 1.813 7.383 -11.205 1.00 94.50 110 LYS A C 1
ATOM 808 O O . LYS A 1 110 ? 1.965 6.202 -10.917 1.00 94.50 110 LYS A O 1
ATOM 813 N N . GLU A 1 111 ? 2.844 8.199 -11.363 1.00 94.38 111 GLU A N 1
ATOM 814 C CA . GLU A 1 111 ? 4.221 7.720 -11.277 1.00 94.38 111 GLU A CA 1
ATOM 815 C C . GLU A 1 111 ? 4.536 7.107 -9.903 1.00 94.38 111 GLU A C 1
ATOM 817 O O . GLU A 1 111 ? 5.146 6.043 -9.822 1.00 94.38 111 GLU A O 1
ATOM 822 N N . VAL A 1 112 ? 4.065 7.715 -8.813 1.00 95.25 112 VAL A N 1
ATOM 823 C CA . VAL A 1 112 ? 4.211 7.169 -7.454 1.00 95.25 112 VAL A CA 1
ATOM 824 C C . VAL A 1 112 ? 3.489 5.825 -7.317 1.00 95.25 112 VAL A C 1
ATOM 826 O O . VAL A 1 112 ? 4.070 4.886 -6.777 1.00 95.25 112 VAL A O 1
ATOM 829 N N . MET A 1 113 ? 2.275 5.690 -7.858 1.00 95.69 113 MET A N 1
ATOM 830 C CA . MET A 1 113 ? 1.533 4.423 -7.850 1.00 95.69 113 MET A CA 1
ATOM 831 C C . MET A 1 113 ? 2.256 3.317 -8.635 1.00 95.69 113 MET A C 1
ATOM 833 O O . MET A 1 113 ? 2.373 2.186 -8.159 1.00 95.69 113 MET A O 1
ATOM 837 N N . ALA A 1 114 ? 2.790 3.636 -9.817 1.00 95.19 114 ALA A N 1
ATOM 838 C CA . ALA A 1 114 ? 3.584 2.692 -10.601 1.00 95.19 114 ALA A CA 1
ATOM 839 C C . ALA A 1 114 ? 4.866 2.285 -9.858 1.00 95.19 114 ALA A C 1
ATOM 841 O O . ALA A 1 114 ? 5.231 1.110 -9.854 1.00 95.19 114 ALA A O 1
ATOM 842 N N . ASN A 1 115 ? 5.522 3.233 -9.181 1.00 93.44 115 ASN A N 1
ATOM 843 C CA . ASN A 1 115 ? 6.695 2.950 -8.357 1.00 93.44 115 ASN A CA 1
ATOM 844 C C . ASN A 1 115 ? 6.365 2.031 -7.184 1.00 93.44 115 ASN A C 1
ATOM 846 O O . ASN A 1 115 ? 7.101 1.075 -6.956 1.00 93.44 115 ASN A O 1
ATOM 850 N N . LEU A 1 116 ? 5.240 2.254 -6.504 1.00 93.25 116 LEU A N 1
ATOM 851 C CA . LEU A 1 116 ? 4.765 1.382 -5.434 1.00 93.25 116 LEU A CA 1
ATOM 852 C C . LEU A 1 116 ? 4.511 -0.049 -5.940 1.00 93.25 116 LEU A C 1
ATOM 854 O O . LEU A 1 116 ? 4.975 -1.009 -5.324 1.00 93.25 116 LEU A O 1
ATOM 858 N N . ALA A 1 117 ? 3.876 -0.210 -7.104 1.00 94.19 117 ALA A N 1
ATOM 859 C CA . ALA A 1 117 ? 3.632 -1.521 -7.715 1.00 94.19 117 ALA A CA 1
ATOM 860 C C . ALA A 1 117 ? 4.922 -2.289 -8.075 1.00 94.19 117 ALA A C 1
ATOM 862 O O . ALA A 1 117 ? 4.923 -3.517 -8.094 1.00 94.19 117 ALA A O 1
ATOM 863 N N . ARG A 1 118 ? 6.040 -1.599 -8.337 1.00 91.69 118 ARG A N 1
ATOM 864 C CA . ARG A 1 118 ? 7.333 -2.249 -8.628 1.00 91.69 118 ARG A CA 1
ATOM 865 C C . ARG A 1 118 ? 8.002 -2.844 -7.390 1.00 91.69 118 ARG A C 1
ATOM 867 O O . ARG A 1 118 ? 8.815 -3.753 -7.539 1.00 91.69 118 ARG A O 1
ATOM 874 N N . LEU A 1 119 ? 7.693 -2.334 -6.195 1.00 87.38 119 LEU A N 1
ATOM 875 C CA . LEU A 1 119 ? 8.422 -2.687 -4.973 1.00 87.38 119 LEU A CA 1
ATOM 876 C C . LEU A 1 119 ? 8.260 -4.163 -4.593 1.00 87.38 119 LEU A C 1
ATOM 878 O O . LEU A 1 119 ? 9.229 -4.808 -4.202 1.00 87.38 119 LEU A O 1
ATOM 882 N N . SER A 1 120 ? 7.053 -4.718 -4.720 1.00 87.00 120 SER A N 1
ATOM 883 C CA . SER A 1 120 ? 6.744 -6.086 -4.296 1.00 87.00 120 SER A CA 1
ATOM 884 C C . SER A 1 120 ? 5.538 -6.653 -5.049 1.00 87.00 120 SER A C 1
ATOM 886 O O . SER A 1 120 ? 4.750 -5.907 -5.629 1.00 87.00 120 SER A O 1
ATOM 888 N N . ALA A 1 121 ? 5.373 -7.979 -5.044 1.00 89.06 121 ALA A N 1
ATOM 889 C CA . ALA A 1 121 ? 4.167 -8.592 -5.605 1.00 89.06 121 ALA A CA 1
ATOM 890 C C . ALA A 1 121 ? 2.884 -8.166 -4.889 1.00 89.06 121 ALA A C 1
ATOM 892 O O . ALA A 1 121 ? 1.924 -7.791 -5.562 1.00 89.06 121 ALA A O 1
ATOM 893 N N . PRO A 1 122 ? 2.871 -8.143 -3.551 1.00 88.50 122 PRO A N 1
ATOM 894 C CA . PRO A 1 122 ? 1.747 -7.617 -2.797 1.00 88.50 122 PRO A CA 1
ATOM 895 C C . PRO A 1 122 ? 1.384 -6.184 -3.193 1.00 88.50 122 PRO A C 1
ATOM 897 O O . PRO A 1 122 ? 0.233 -5.943 -3.526 1.00 88.50 122 PRO A O 1
ATOM 900 N N . THR A 1 123 ? 2.349 -5.258 -3.279 1.00 90.69 123 THR A N 1
ATOM 901 C CA . THR A 1 123 ? 2.052 -3.864 -3.652 1.00 90.69 123 THR A CA 1
ATOM 902 C C . THR A 1 123 ? 1.517 -3.748 -5.081 1.00 90.69 123 THR A C 1
ATOM 904 O O . THR A 1 123 ? 0.632 -2.937 -5.342 1.00 90.69 123 THR A O 1
ATOM 907 N N . ALA A 1 124 ? 1.954 -4.597 -6.019 1.00 93.56 124 ALA A N 1
ATOM 908 C CA . ALA A 1 124 ? 1.336 -4.671 -7.346 1.00 93.56 124 ALA A CA 1
ATOM 909 C C . ALA A 1 124 ? -0.127 -5.155 -7.297 1.00 93.56 124 ALA A C 1
ATOM 911 O O . ALA A 1 124 ? -0.978 -4.618 -8.009 1.00 93.56 124 ALA A O 1
ATOM 912 N N . ILE A 1 125 ? -0.428 -6.160 -6.466 1.00 93.56 125 ILE A N 1
ATOM 913 C CA . ILE A 1 125 ? -1.791 -6.680 -6.254 1.00 93.56 125 ILE A CA 1
ATOM 914 C C . ILE A 1 125 ? -2.671 -5.614 -5.595 1.00 93.56 125 ILE A C 1
ATOM 916 O O . ILE A 1 125 ? -3.787 -5.385 -6.054 1.00 93.56 125 ILE A O 1
ATOM 920 N N . GLU A 1 126 ? -2.159 -4.932 -4.572 1.00 93.19 126 GLU A N 1
ATOM 921 C CA . GLU A 1 126 ? -2.801 -3.812 -3.878 1.00 93.19 126 GLU A CA 1
ATOM 922 C C . GLU A 1 126 ? -3.194 -2.720 -4.877 1.00 93.19 126 GLU A C 1
ATOM 924 O O . GLU A 1 126 ? -4.372 -2.381 -4.985 1.00 93.19 126 GLU A O 1
ATOM 929 N N . MET A 1 127 ? -2.244 -2.241 -5.687 1.00 95.94 127 MET A N 1
ATOM 930 C CA . MET A 1 127 ? -2.514 -1.205 -6.686 1.00 95.94 127 MET A CA 1
ATOM 931 C C . MET A 1 127 ? -3.511 -1.673 -7.752 1.00 95.94 127 MET A C 1
ATOM 933 O O . MET A 1 127 ? -4.415 -0.922 -8.115 1.00 95.94 127 MET A O 1
ATOM 937 N N . ARG A 1 128 ? -3.409 -2.924 -8.219 1.00 96.06 128 ARG A N 1
ATOM 938 C CA . ARG A 1 128 ? -4.383 -3.504 -9.156 1.00 96.06 128 ARG A CA 1
ATOM 939 C C . ARG A 1 128 ? -5.794 -3.536 -8.563 1.00 96.06 128 ARG A C 1
ATOM 941 O O . ARG A 1 128 ? -6.751 -3.237 -9.270 1.00 96.06 128 ARG A O 1
ATOM 948 N N . ASN A 1 129 ? -5.934 -3.886 -7.286 1.00 95.00 129 ASN A N 1
ATOM 949 C CA . ASN A 1 129 ? -7.233 -3.936 -6.615 1.00 95.00 129 ASN A CA 1
ATOM 950 C C . ASN A 1 129 ? -7.829 -2.529 -6.460 1.00 95.00 129 ASN A C 1
ATOM 952 O O . ASN A 1 129 ? -8.982 -2.324 -6.826 1.00 95.00 129 ASN A O 1
ATOM 956 N N . ILE A 1 130 ? -7.028 -1.549 -6.028 1.00 94.88 130 ILE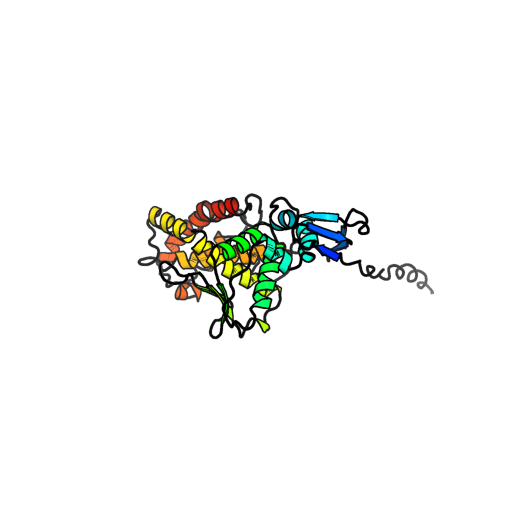 A N 1
ATOM 957 C CA . ILE A 1 130 ? -7.421 -0.129 -5.953 1.00 94.88 130 ILE A CA 1
ATOM 958 C C . ILE A 1 130 ? -7.964 0.371 -7.297 1.00 94.88 130 ILE A C 1
ATOM 960 O O . ILE A 1 130 ? -9.030 0.989 -7.349 1.00 94.88 130 ILE A O 1
ATOM 964 N N . ILE A 1 131 ? -7.267 0.045 -8.389 1.00 94.75 131 ILE A N 1
ATOM 965 C CA . ILE A 1 131 ? -7.696 0.367 -9.755 1.00 94.75 131 ILE A CA 1
ATOM 966 C C . ILE A 1 131 ? -8.998 -0.357 -10.106 1.00 94.75 131 ILE A C 1
ATOM 968 O O . ILE A 1 131 ? -9.930 0.269 -10.606 1.00 94.75 131 ILE A O 1
ATOM 972 N N . GLY A 1 132 ? -9.082 -1.660 -9.827 1.00 93.69 132 GLY A N 1
ATOM 973 C CA . GLY A 1 132 ? -10.260 -2.482 -10.110 1.00 93.69 132 GLY A CA 1
ATOM 974 C C . GLY A 1 132 ? -11.518 -2.025 -9.367 1.00 93.69 132 GLY A C 1
ATOM 975 O O . GLY A 1 132 ? -12.617 -2.131 -9.903 1.00 93.69 132 GLY A O 1
ATOM 976 N N . TRP A 1 133 ? -11.366 -1.459 -8.169 1.00 92.12 133 TRP A N 1
ATOM 977 C CA . TRP A 1 133 ? -12.461 -0.855 -7.405 1.00 92.12 133 TRP A CA 1
ATOM 978 C C . TRP A 1 133 ? -12.833 0.558 -7.872 1.00 92.12 133 TRP A C 1
ATOM 980 O O . TRP A 1 133 ? -13.787 1.142 -7.357 1.00 92.12 133 TRP A O 1
ATOM 990 N N . GLY A 1 134 ? -12.095 1.119 -8.833 1.00 91.56 134 GLY A N 1
ATOM 991 C CA . GLY A 1 134 ? -12.350 2.446 -9.382 1.00 91.56 134 GLY A CA 1
ATOM 992 C C . GLY A 1 134 ? -12.061 3.585 -8.405 1.00 91.56 134 GLY A C 1
ATOM 993 O O . GLY A 1 134 ? -12.657 4.650 -8.547 1.00 91.56 134 GLY A O 1
ATOM 994 N N . VAL A 1 135 ? -11.183 3.377 -7.416 1.00 93.25 135 VAL A N 1
ATOM 995 C CA . VAL A 1 135 ? -10.791 4.428 -6.467 1.00 93.25 135 VAL A CA 1
ATOM 996 C C . VAL A 1 135 ? -10.078 5.553 -7.221 1.00 93.25 135 VAL A C 1
ATOM 998 O O . VAL A 1 135 ? -9.112 5.318 -7.948 1.00 93.25 135 VAL A O 1
ATOM 1001 N N . GLU A 1 136 ? -10.558 6.784 -7.061 1.00 93.94 136 GLU A N 1
ATOM 1002 C CA . GLU A 1 136 ? -9.957 7.959 -7.687 1.00 93.94 136 GLU A CA 1
ATOM 1003 C C . GLU A 1 136 ? -8.733 8.435 -6.916 1.00 93.94 136 GLU A C 1
ATOM 1005 O O . GLU A 1 136 ? -8.800 8.643 -5.707 1.00 93.94 136 GLU A O 1
ATOM 1010 N N . LEU A 1 137 ? -7.648 8.710 -7.633 1.00 94.19 137 LEU A N 1
ATOM 1011 C CA . LEU A 1 137 ? -6.417 9.257 -7.070 1.00 94.19 137 LEU A CA 1
ATOM 1012 C C . LEU A 1 137 ? -6.225 10.709 -7.506 1.00 94.19 137 LEU A C 1
ATOM 1014 O O . LEU A 1 137 ? -6.572 11.094 -8.626 1.00 94.19 137 LEU A O 1
ATOM 1018 N N . GLY A 1 138 ? -5.653 11.552 -6.657 1.00 94.00 138 GLY A N 1
ATOM 1019 C CA . GLY A 1 138 ? -5.280 12.900 -7.072 1.00 94.00 138 GLY A CA 1
ATOM 1020 C C . GLY A 1 138 ? -4.800 13.767 -5.932 1.00 94.00 138 GLY A C 1
ATOM 1021 O O . GLY A 1 138 ? -4.403 13.278 -4.881 1.00 94.00 138 GLY A O 1
ATOM 1022 N N . THR A 1 139 ? -4.844 15.072 -6.151 1.00 93.88 139 THR A N 1
ATOM 1023 C CA . THR A 1 139 ? -4.515 16.069 -5.139 1.00 93.88 139 THR A CA 1
ATOM 1024 C C . THR A 1 139 ? -5.692 17.009 -4.931 1.00 93.88 139 THR A C 1
ATOM 1026 O O . THR A 1 139 ? -6.529 17.146 -5.824 1.00 93.88 139 THR A O 1
ATOM 1029 N N . ALA A 1 140 ? -5.787 17.599 -3.743 1.00 91.31 140 ALA A N 1
ATOM 1030 C CA . ALA A 1 140 ? -6.825 18.564 -3.401 1.00 91.31 140 ALA A CA 1
ATOM 1031 C C . ALA A 1 140 ? -6.283 19.691 -2.507 1.00 91.31 140 ALA A C 1
ATOM 1033 O O . ALA A 1 140 ? -5.346 19.501 -1.725 1.00 91.31 140 ALA A O 1
ATOM 1034 N N . SER A 1 141 ? -6.896 20.869 -2.612 1.00 90.75 141 SER A N 1
ATOM 1035 C CA . SER A 1 141 ? -6.693 21.982 -1.685 1.00 90.75 141 SER A CA 1
ATOM 1036 C C . SER A 1 141 ? -7.441 21.748 -0.367 1.00 90.75 141 SER A C 1
ATOM 1038 O O . SER A 1 141 ? -8.538 21.196 -0.376 1.00 90.75 141 SER A O 1
ATOM 1040 N N . GLY A 1 142 ? -6.901 22.241 0.752 1.00 82.12 142 GLY A N 1
ATOM 1041 C CA . GLY A 1 142 ? -7.607 22.249 2.043 1.00 82.12 142 GLY A CA 1
ATOM 1042 C C . GLY A 1 142 ? -7.551 20.939 2.837 1.00 82.12 142 GLY A C 1
ATOM 1043 O O . GLY A 1 142 ? -8.243 20.822 3.843 1.00 82.12 142 GLY A O 1
ATOM 1044 N N . ILE A 1 143 ? -6.721 19.980 2.420 1.00 83.81 143 ILE A N 1
ATOM 1045 C CA . ILE A 1 143 ? -6.425 18.764 3.189 1.00 83.81 143 ILE A CA 1
ATOM 1046 C C . ILE A 1 143 ? -5.002 18.809 3.744 1.00 83.81 143 ILE A C 1
ATOM 1048 O O . ILE A 1 143 ? -4.111 19.381 3.119 1.00 83.81 143 ILE A O 1
ATOM 1052 N N . GLY A 1 144 ? -4.793 18.209 4.916 1.00 78.50 144 GLY A N 1
ATOM 1053 C CA . GLY A 1 144 ? -3.467 18.041 5.509 1.00 78.50 144 GLY A CA 1
ATOM 1054 C C . GLY A 1 144 ? -2.896 16.678 5.140 1.00 78.50 144 GLY A C 1
ATOM 1055 O O . GLY A 1 144 ? -3.510 15.662 5.442 1.00 78.50 144 GLY A O 1
ATOM 1056 N N . GLY A 1 145 ? -1.734 16.647 4.490 1.00 84.31 145 GLY A N 1
ATOM 1057 C CA . GLY A 1 145 ? -1.064 15.399 4.134 1.00 84.31 145 GLY A CA 1
ATOM 1058 C C . GLY A 1 145 ? -1.789 14.561 3.075 1.00 84.31 145 GLY A C 1
ATOM 1059 O O . GLY A 1 145 ? -1.842 14.963 1.916 1.00 84.31 145 GLY A O 1
ATOM 1060 N N . GLY A 1 146 ? -2.276 13.376 3.437 1.00 84.81 146 GLY A N 1
ATOM 1061 C CA . GLY A 1 146 ? -3.066 12.477 2.590 1.00 84.81 146 GLY A CA 1
ATOM 1062 C C . GLY A 1 146 ? -4.389 12.148 3.271 1.00 84.81 146 GLY A C 1
ATOM 1063 O O . GLY A 1 146 ? -4.479 12.231 4.494 1.00 84.81 146 GLY A O 1
ATOM 1064 N N . GLN A 1 147 ? -5.427 11.870 2.484 1.00 87.06 147 GLN A N 1
ATOM 1065 C CA . GLN A 1 147 ? -6.728 11.460 3.005 1.00 87.06 147 GLN A CA 1
ATOM 1066 C C . GLN A 1 147 ? -7.420 10.466 2.068 1.00 87.06 147 GLN A C 1
ATOM 1068 O O . GLN A 1 147 ? -7.437 10.640 0.842 1.00 87.06 147 GLN A O 1
ATOM 1073 N N . TYR A 1 148 ? -8.060 9.467 2.672 1.00 86.25 148 TYR A N 1
ATOM 1074 C CA . TYR A 1 148 ? -9.015 8.576 2.031 1.00 86.25 148 TYR A CA 1
ATOM 1075 C C . TYR A 1 148 ? -10.457 8.945 2.393 1.00 86.25 148 TYR A C 1
ATOM 1077 O O . TYR A 1 148 ? -10.808 9.121 3.559 1.00 86.25 148 TYR A O 1
ATOM 1085 N N . TRP A 1 149 ? -11.330 8.953 1.388 1.00 84.50 149 TRP A N 1
ATOM 1086 C CA . TRP A 1 149 ? -12.776 9.002 1.556 1.00 84.50 149 TRP A CA 1
ATOM 1087 C C . TRP A 1 149 ? -13.407 7.789 0.892 1.00 84.50 149 TRP A C 1
ATOM 1089 O O . TRP A 1 149 ? -13.274 7.586 -0.315 1.00 84.50 149 TRP A O 1
ATOM 1099 N N . ALA A 1 150 ? -14.202 7.042 1.655 1.00 77.50 150 ALA A N 1
ATOM 1100 C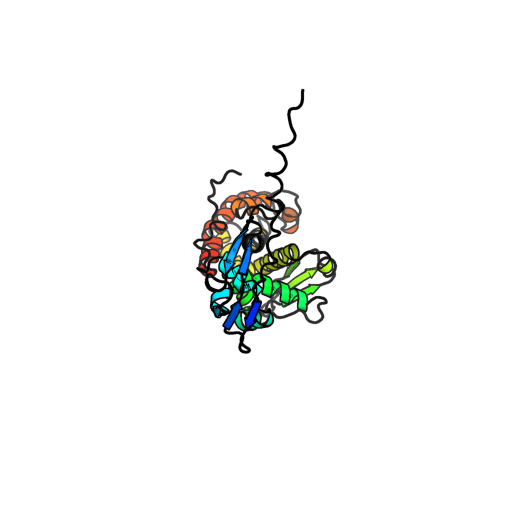 CA . ALA A 1 150 ? -14.975 5.919 1.132 1.00 77.50 150 ALA A CA 1
ATOM 1101 C C . ALA A 1 150 ? -15.978 6.332 0.038 1.00 77.50 150 ALA A C 1
ATOM 1103 O O . ALA A 1 150 ? -16.352 5.512 -0.797 1.00 77.50 150 ALA A O 1
ATOM 1104 N N . GLY A 1 151 ? -16.395 7.605 0.020 1.00 67.25 151 GLY A N 1
ATOM 1105 C CA . GLY A 1 151 ? -17.591 8.062 -0.687 1.00 67.25 151 GLY A CA 1
ATOM 1106 C C . GLY A 1 151 ? -18.865 7.690 0.092 1.00 67.25 151 GLY A C 1
ATOM 1107 O O . GLY A 1 151 ? -18.871 6.770 0.896 1.00 67.25 151 GLY A O 1
ATOM 1108 N N . GLY A 1 152 ? -19.962 8.432 -0.080 1.00 53.38 152 GLY A N 1
ATOM 1109 C CA . GLY A 1 152 ? -21.248 8.146 0.588 1.00 53.38 152 GLY A CA 1
ATOM 1110 C C . GLY A 1 152 ? -22.358 7.590 -0.319 1.00 53.38 152 GLY A C 1
ATOM 1111 O O . GLY A 1 152 ? -22.769 8.280 -1.237 1.00 53.38 152 GLY A O 1
ATOM 1112 N N . GLY A 1 153 ? -22.951 6.435 -0.020 1.00 49.47 153 GLY A N 1
ATOM 1113 C CA . GLY A 1 153 ? -24.097 5.871 -0.766 1.00 49.47 153 GLY A CA 1
ATOM 1114 C C . GLY A 1 153 ? -23.720 4.722 -1.716 1.00 49.47 153 GLY A C 1
ATOM 1115 O O . GLY A 1 153 ? -22.546 4.396 -1.850 1.00 49.47 153 GLY A O 1
ATOM 1116 N N . ARG A 1 154 ? -24.723 4.089 -2.349 1.00 41.28 154 ARG A N 1
ATOM 1117 C CA . ARG A 1 154 ? -24.599 2.794 -3.063 1.00 41.28 154 ARG A CA 1
ATOM 1118 C C . ARG A 1 154 ? -23.656 2.785 -4.279 1.00 41.28 154 ARG A C 1
ATOM 1120 O O . ARG A 1 154 ? -23.067 1.744 -4.539 1.00 41.28 154 ARG A O 1
ATOM 1127 N N . ASP A 1 155 ? -23.468 3.923 -4.950 1.00 50.03 155 ASP A N 1
ATOM 1128 C CA . ASP A 1 155 ? -22.704 4.019 -6.210 1.00 50.03 155 ASP A CA 1
ATOM 1129 C C . ASP A 1 155 ? -21.415 4.855 -6.103 1.00 50.03 155 ASP A C 1
ATOM 1131 O O . ASP A 1 155 ? -20.823 5.230 -7.117 1.00 50.03 155 ASP A O 1
ATOM 1135 N N . LYS A 1 156 ? -20.964 5.214 -4.891 1.00 63.19 156 LYS A N 1
ATOM 1136 C CA . LYS A 1 156 ? -19.815 6.123 -4.759 1.00 63.19 156 LYS A CA 1
ATOM 1137 C C . LYS A 1 156 ? -18.489 5.376 -4.810 1.00 63.19 156 LYS A C 1
ATOM 1139 O O . LYS A 1 156 ? -18.266 4.403 -4.093 1.00 63.19 156 LYS A O 1
ATOM 1144 N N . GLN A 1 157 ? -17.610 5.854 -5.681 1.00 73.38 157 GLN A N 1
ATOM 1145 C CA . GLN A 1 157 ? -16.231 5.403 -5.826 1.00 73.38 157 GLN A CA 1
ATOM 1146 C C . GLN A 1 157 ? -15.384 6.025 -4.712 1.00 73.38 157 GLN A C 1
ATOM 1148 O O . GLN A 1 157 ? -15.600 7.181 -4.344 1.00 73.38 157 GLN A O 1
ATOM 1153 N N . GLY A 1 158 ? -14.462 5.243 -4.148 1.00 88.00 158 GLY A N 1
ATOM 1154 C CA . GLY A 1 158 ? -13.550 5.736 -3.120 1.00 88.00 158 GLY A CA 1
ATOM 1155 C C . GLY A 1 158 ? -12.625 6.796 -3.706 1.00 88.00 158 GLY A C 1
ATOM 1156 O O . GLY A 1 158 ? -12.417 6.850 -4.919 1.00 88.00 158 GLY A O 1
ATOM 1157 N N . GLN A 1 159 ? -12.063 7.639 -2.856 1.00 92.56 159 GLN A N 1
ATOM 1158 C CA . GLN A 1 159 ? -11.141 8.685 -3.264 1.00 92.56 159 GLN A CA 1
ATOM 1159 C C . GLN A 1 159 ? -9.935 8.698 -2.336 1.00 92.56 159 GLN A C 1
ATOM 1161 O O . GLN A 1 159 ? -10.099 8.725 -1.125 1.00 92.56 159 GLN A O 1
ATOM 1166 N N . VAL A 1 160 ? -8.738 8.737 -2.904 1.00 94.06 160 VAL A N 1
ATOM 1167 C CA . VAL A 1 160 ? -7.499 9.068 -2.202 1.00 94.06 160 VAL A CA 1
ATOM 1168 C C . VAL A 1 160 ? -7.008 10.396 -2.760 1.00 94.06 160 VAL A C 1
ATOM 1170 O O . VAL A 1 160 ? -6.789 10.529 -3.970 1.00 94.06 160 VAL A O 1
ATOM 1173 N N . LYS A 1 161 ? -6.845 11.398 -1.898 1.00 93.69 161 LYS A N 1
ATOM 1174 C CA . LYS A 1 161 ? -6.303 12.702 -2.293 1.00 93.69 161 LYS A CA 1
ATOM 1175 C C . LYS A 1 161 ? -5.125 13.065 -1.407 1.00 93.69 161 LYS A C 1
ATOM 1177 O O . LYS A 1 161 ? -5.128 12.800 -0.210 1.00 93.69 161 LYS A O 1
ATOM 1182 N N . PHE A 1 162 ? -4.151 13.731 -2.007 1.00 94.62 162 PHE A N 1
ATOM 1183 C CA . PHE A 1 162 ? -2.996 14.289 -1.313 1.00 94.62 162 PHE A CA 1
ATOM 1184 C C . PHE A 1 162 ? -3.028 15.817 -1.330 1.00 94.62 162 PHE A C 1
ATOM 1186 O O . PHE A 1 162 ? -3.537 16.439 -2.263 1.00 94.62 162 PHE A O 1
ATOM 1193 N N . SER A 1 163 ? -2.489 16.430 -0.287 1.00 94.06 163 SER A N 1
ATOM 1194 C CA . SER A 1 163 ? -2.410 17.875 -0.111 1.00 94.06 163 SER A CA 1
ATOM 1195 C C . SER A 1 163 ? -1.642 18.502 -1.262 1.00 94.06 163 SER A C 1
ATOM 1197 O O . SER A 1 163 ? -0.459 18.225 -1.464 1.00 94.06 163 SER A O 1
ATOM 1199 N N . GLU A 1 164 ? -2.294 19.397 -2.003 1.00 94.31 164 GLU A N 1
ATOM 1200 C CA . GLU A 1 164 ? -1.627 20.163 -3.061 1.00 94.31 164 GLU A CA 1
ATOM 1201 C C . GLU A 1 164 ? -0.508 21.059 -2.528 1.00 94.31 164 GLU A C 1
ATOM 1203 O O . GLU A 1 164 ? 0.458 21.330 -3.248 1.00 94.31 164 GLU A O 1
ATOM 1208 N N . ALA A 1 165 ? -0.630 21.508 -1.276 1.00 93.31 165 ALA A N 1
ATOM 1209 C CA . ALA A 1 165 ? 0.357 22.354 -0.623 1.00 93.31 165 ALA A CA 1
ATOM 1210 C C . ALA A 1 165 ? 1.593 21.562 -0.168 1.00 93.31 165 ALA A C 1
ATOM 1212 O O . ALA A 1 165 ? 2.698 22.108 -0.172 1.00 93.31 165 ALA A O 1
ATOM 1213 N N . ASP A 1 166 ? 1.428 20.291 0.210 1.00 92.75 166 ASP A N 1
ATOM 1214 C CA . ASP A 1 166 ? 2.512 19.479 0.779 1.00 92.75 166 ASP A CA 1
ATOM 1215 C C . ASP A 1 166 ? 3.167 18.551 -0.240 1.00 92.75 166 ASP A C 1
ATOM 1217 O O . ASP A 1 166 ? 4.376 18.333 -0.173 1.00 92.75 166 ASP A O 1
ATOM 1221 N N . TRP A 1 167 ? 2.419 18.098 -1.250 1.00 93.12 167 TRP A N 1
ATOM 1222 C CA . TRP A 1 167 ? 2.926 17.253 -2.330 1.00 93.12 167 TRP A CA 1
ATOM 1223 C C . TRP A 1 167 ? 4.266 17.714 -2.936 1.00 93.12 167 TRP A C 1
ATOM 1225 O O . TRP A 1 167 ? 5.183 16.886 -3.040 1.00 93.12 167 TRP A O 1
ATOM 1235 N N . PRO A 1 168 ? 4.459 18.999 -3.315 1.00 93.06 168 PRO A N 1
ATOM 1236 C CA . PRO A 1 168 ? 5.733 19.450 -3.877 1.00 93.06 168 PRO A CA 1
ATOM 1237 C C . PRO A 1 168 ? 6.881 19.460 -2.856 1.00 93.06 168 PRO A C 1
ATOM 1239 O O . PRO A 1 168 ? 8.035 19.360 -3.262 1.00 93.06 168 PRO A O 1
ATOM 1242 N N . LYS A 1 169 ? 6.587 19.541 -1.552 1.00 92.00 169 LYS A N 1
ATOM 1243 C CA . LYS A 1 169 ? 7.587 19.551 -0.469 1.00 92.00 169 LYS A CA 1
ATOM 1244 C C . LYS A 1 169 ? 8.074 18.145 -0.117 1.00 92.00 169 LYS A C 1
ATOM 1246 O O . LYS A 1 169 ? 9.158 17.981 0.436 1.00 92.00 169 LYS A O 1
ATOM 1251 N N . TRP A 1 170 ? 7.268 17.127 -0.406 1.00 89.94 170 TRP A N 1
ATOM 1252 C CA . TRP A 1 170 ? 7.599 15.742 -0.106 1.00 89.94 170 TRP A CA 1
ATOM 1253 C C . TRP A 1 170 ? 8.684 15.188 -1.020 1.00 89.94 170 TRP A C 1
ATOM 1255 O O . TRP A 1 170 ? 8.645 15.350 -2.240 1.00 89.94 170 TRP A O 1
ATOM 1265 N N . ASN A 1 171 ? 9.625 14.455 -0.431 1.00 88.19 171 ASN A N 1
ATOM 1266 C CA . ASN A 1 171 ? 10.560 13.647 -1.203 1.00 88.19 171 ASN A CA 1
ATOM 1267 C C . ASN A 1 171 ? 9.866 12.376 -1.748 1.00 88.19 171 ASN A C 1
ATOM 1269 O O . ASN A 1 171 ? 8.710 12.078 -1.433 1.00 88.19 171 ASN A O 1
ATOM 1273 N N . ALA A 1 172 ? 10.575 11.613 -2.583 1.00 85.44 172 ALA A N 1
ATOM 1274 C CA . ALA A 1 172 ? 10.032 10.405 -3.202 1.00 85.44 172 ALA A CA 1
ATOM 1275 C C . ALA A 1 172 ? 9.649 9.307 -2.190 1.00 85.44 172 ALA A C 1
ATOM 1277 O O . ALA A 1 172 ? 8.710 8.558 -2.447 1.00 85.44 172 ALA A O 1
ATOM 1278 N N . ASP A 1 173 ? 10.357 9.193 -1.064 1.00 83.19 173 ASP A N 1
ATOM 1279 C CA . ASP A 1 173 ? 10.059 8.207 -0.015 1.00 83.19 173 ASP A CA 1
ATOM 1280 C C . ASP A 1 173 ? 8.749 8.570 0.681 1.00 83.19 173 ASP A C 1
ATOM 1282 O O . ASP A 1 173 ? 7.844 7.746 0.766 1.00 83.19 173 ASP A O 1
ATOM 1286 N N . THR A 1 174 ? 8.610 9.836 1.080 1.00 86.19 174 THR A N 1
ATOM 1287 C CA . THR A 1 174 ? 7.405 10.367 1.719 1.00 86.19 174 THR A CA 1
ATOM 1288 C C . THR A 1 174 ? 6.178 10.194 0.824 1.00 86.19 174 THR A C 1
ATOM 1290 O O . THR A 1 174 ? 5.145 9.730 1.296 1.00 86.19 174 THR A O 1
ATOM 1293 N N . ARG A 1 175 ? 6.287 10.479 -0.482 1.00 90.50 175 ARG A N 1
ATOM 1294 C CA . ARG A 1 175 ? 5.176 10.270 -1.430 1.00 90.50 175 ARG A CA 1
ATOM 1295 C C . ARG A 1 175 ? 4.763 8.802 -1.535 1.00 90.50 175 ARG A C 1
ATOM 1297 O O . ARG A 1 175 ? 3.571 8.522 -1.580 1.00 90.50 175 ARG A O 1
ATOM 1304 N N . ILE A 1 176 ? 5.723 7.873 -1.573 1.00 90.06 176 ILE A N 1
ATOM 1305 C CA . ILE A 1 176 ? 5.430 6.431 -1.598 1.00 90.06 176 ILE A CA 1
ATOM 1306 C C . ILE A 1 176 ? 4.768 5.989 -0.291 1.00 90.06 176 ILE A C 1
ATOM 1308 O O . ILE A 1 176 ? 3.775 5.270 -0.348 1.00 90.06 176 ILE A O 1
ATOM 1312 N N . GLY A 1 177 ? 5.283 6.436 0.858 1.00 87.88 177 GLY A N 1
ATOM 1313 C CA . GLY A 1 177 ? 4.731 6.110 2.174 1.00 87.88 177 GLY A CA 1
ATOM 1314 C C . GLY A 1 177 ? 3.281 6.568 2.319 1.00 87.88 177 GLY A C 1
ATOM 1315 O O . GLY A 1 177 ? 2.414 5.744 2.591 1.00 87.88 177 GLY A O 1
ATOM 1316 N N . PHE A 1 178 ? 2.994 7.843 2.030 1.00 89.88 178 PHE A N 1
ATOM 1317 C CA . PHE A 1 178 ? 1.619 8.356 2.050 1.00 89.88 178 PHE A CA 1
ATOM 1318 C C . PHE A 1 178 ? 0.726 7.670 1.014 1.00 89.88 178 PHE A C 1
ATOM 1320 O O . PHE A 1 178 ? -0.406 7.330 1.329 1.00 89.88 178 PHE A O 1
ATOM 1327 N N . MET A 1 179 ? 1.213 7.407 -0.205 1.00 94.00 179 MET A N 1
ATOM 1328 C CA . MET A 1 179 ? 0.426 6.669 -1.200 1.00 94.00 179 MET A CA 1
ATOM 1329 C C . MET A 1 179 ? 0.016 5.289 -0.686 1.00 94.00 179 MET A C 1
ATOM 1331 O O . MET A 1 179 ? -1.150 4.915 -0.790 1.00 94.00 179 MET A O 1
ATOM 1335 N N . ALA A 1 180 ? 0.971 4.543 -0.132 1.00 93.00 180 ALA A N 1
ATOM 1336 C CA . ALA A 1 180 ? 0.724 3.225 0.426 1.00 93.00 180 ALA A CA 1
ATOM 1337 C C . ALA A 1 180 ? -0.225 3.280 1.635 1.00 93.00 180 ALA A C 1
ATOM 1339 O O . ALA A 1 180 ? -1.140 2.463 1.699 1.00 93.00 180 ALA A O 1
ATOM 1340 N N . HIS A 1 181 ? -0.063 4.266 2.528 1.00 92.19 181 HIS A N 1
ATOM 1341 C CA . HIS A 1 181 ? -0.953 4.494 3.675 1.00 92.19 181 HIS A CA 1
ATOM 1342 C C . HIS A 1 181 ? -2.397 4.729 3.221 1.00 92.19 181 HIS A C 1
ATOM 1344 O O . HIS A 1 181 ? -3.293 3.957 3.552 1.00 92.19 181 HIS A O 1
ATOM 1350 N N . GLU A 1 182 ? -2.627 5.729 2.369 1.00 94.06 182 GLU A N 1
ATOM 1351 C CA . GLU A 1 182 ? -3.987 6.075 1.942 1.00 94.06 182 GLU A CA 1
ATOM 1352 C C . GLU A 1 182 ? -4.641 4.967 1.099 1.00 94.06 182 GLU A C 1
ATOM 1354 O O . GLU A 1 182 ? -5.846 4.721 1.191 1.00 94.06 182 GLU A O 1
ATOM 1359 N N . CYS A 1 183 ? -3.855 4.235 0.301 1.00 94.69 183 CYS A N 1
ATOM 1360 C CA . CYS A 1 183 ? -4.351 3.039 -0.385 1.00 94.69 183 CYS A CA 1
ATOM 1361 C C . CYS A 1 183 ? -4.668 1.900 0.596 1.00 94.69 183 CYS A C 1
ATOM 1363 O O . CYS A 1 183 ? -5.569 1.105 0.333 1.00 94.69 183 CYS A O 1
ATOM 1365 N N . GLY A 1 184 ? -3.978 1.827 1.733 1.00 93.38 184 GLY A N 1
ATOM 1366 C CA . GLY A 1 184 ? -4.287 0.904 2.821 1.00 93.38 184 GLY A CA 1
ATOM 1367 C C . GLY A 1 184 ? -5.674 1.133 3.405 1.00 93.38 184 GLY A C 1
ATOM 1368 O O . GLY A 1 184 ? -6.411 0.165 3.587 1.00 93.38 184 GLY A O 1
ATOM 1369 N N . HIS A 1 185 ? -6.092 2.390 3.571 1.00 93.38 185 HIS A N 1
ATOM 1370 C CA . HIS A 1 185 ? -7.469 2.700 3.960 1.00 93.38 185 HIS A CA 1
ATOM 1371 C C . HIS A 1 185 ? -8.492 2.220 2.929 1.00 93.38 185 HIS A C 1
ATOM 1373 O O . HIS A 1 185 ? -9.510 1.619 3.279 1.00 93.38 185 HIS A O 1
ATOM 1379 N N . ALA A 1 186 ? -8.208 2.436 1.645 1.00 93.75 186 ALA A N 1
ATOM 1380 C CA . ALA A 1 186 ? -9.066 1.963 0.571 1.00 93.75 186 ALA A CA 1
ATOM 1381 C C . ALA A 1 186 ? -9.136 0.427 0.511 1.00 93.75 186 ALA A C 1
ATOM 1383 O O . ALA A 1 186 ? -10.210 -0.118 0.270 1.00 93.75 186 ALA A O 1
ATOM 1384 N N . ILE A 1 187 ? -8.038 -0.287 0.779 1.00 93.50 187 ILE A N 1
ATOM 1385 C CA . ILE A 1 187 ? -8.031 -1.755 0.892 1.00 93.50 187 ILE A CA 1
ATOM 1386 C C . ILE A 1 187 ? -8.828 -2.222 2.100 1.00 93.50 187 ILE A C 1
ATOM 1388 O O . ILE A 1 187 ? -9.609 -3.164 1.977 1.00 93.50 187 ILE A O 1
ATOM 1392 N N . PHE A 1 188 ? -8.677 -1.567 3.246 1.00 92.12 188 PHE A N 1
ATOM 1393 C CA . PHE A 1 188 ? -9.417 -1.918 4.447 1.00 92.12 188 PHE A CA 1
ATOM 1394 C C . PHE A 1 188 ? -10.937 -1.803 4.236 1.00 92.12 188 PHE A C 1
ATOM 1396 O O . PHE A 1 188 ? -11.705 -2.702 4.594 1.00 92.12 188 PHE A O 1
ATOM 1403 N N . ASP A 1 189 ? -11.365 -0.722 3.587 1.00 91.38 189 ASP A N 1
ATOM 1404 C CA . ASP A 1 189 ? -12.761 -0.468 3.241 1.00 91.38 189 ASP A CA 1
ATOM 1405 C C . ASP A 1 189 ? -13.255 -1.400 2.117 1.00 91.38 189 ASP A C 1
ATOM 1407 O O . ASP A 1 189 ? -14.097 -2.276 2.330 1.00 91.38 189 ASP A O 1
ATOM 1411 N N . ARG A 1 190 ? -12.679 -1.284 0.915 1.00 90.75 190 ARG A N 1
ATOM 1412 C CA . ARG A 1 190 ? -13.152 -1.965 -0.306 1.00 90.75 190 ARG A CA 1
ATOM 1413 C C . ARG A 1 190 ? -12.812 -3.448 -0.365 1.00 90.75 190 ARG A C 1
ATOM 1415 O O . ARG A 1 190 ? -13.528 -4.211 -1.009 1.00 90.75 190 ARG A O 1
ATOM 1422 N N . GLY A 1 191 ? -11.770 -3.873 0.342 1.00 91.25 191 GLY A N 1
ATOM 1423 C CA . GLY A 1 191 ? -11.456 -5.282 0.566 1.00 91.25 191 GLY A CA 1
ATOM 1424 C C . GLY A 1 191 ? -12.362 -5.942 1.610 1.00 91.25 191 GLY A C 1
ATOM 1425 O O . GLY A 1 191 ? -12.234 -7.138 1.859 1.00 91.25 191 GLY A O 1
ATOM 1426 N N . GLY A 1 192 ? -13.281 -5.205 2.244 1.00 90.75 192 GLY A N 1
ATOM 1427 C CA . GLY A 1 192 ? -14.250 -5.751 3.196 1.00 90.75 192 GLY A CA 1
ATOM 1428 C C . GLY A 1 192 ? -13.678 -6.059 4.583 1.00 90.75 192 GLY A C 1
ATOM 1429 O O . GLY A 1 192 ? -14.337 -6.737 5.372 1.00 90.75 192 GLY A O 1
ATOM 1430 N N . TYR A 1 193 ? -12.477 -5.574 4.914 1.00 92.06 193 TYR A N 1
ATOM 1431 C CA . TYR A 1 193 ? -11.874 -5.765 6.240 1.00 92.06 193 TYR A CA 1
ATOM 1432 C C . TYR A 1 193 ? -12.661 -5.032 7.326 1.00 92.06 193 TYR A C 1
ATOM 1434 O O . TYR A 1 193 ? -12.852 -5.586 8.406 1.00 92.06 193 TYR A O 1
ATOM 1442 N N . LEU A 1 194 ? -13.220 -3.856 7.020 1.00 88.81 194 LEU A N 1
ATOM 1443 C CA . LEU A 1 194 ? -14.138 -3.162 7.927 1.00 88.81 194 LEU A CA 1
ATOM 1444 C C . LEU A 1 194 ? -15.382 -4.010 8.249 1.00 88.81 194 LEU A C 1
ATOM 1446 O O . LEU A 1 194 ? -15.824 -4.051 9.396 1.00 88.81 194 LEU A O 1
ATOM 1450 N N . SER A 1 195 ? -15.932 -4.726 7.262 1.00 89.06 195 SER A N 1
ATOM 1451 C CA . SER A 1 195 ? -17.072 -5.626 7.483 1.00 89.06 195 SER A CA 1
ATOM 1452 C C . SER A 1 195 ? -16.700 -6.788 8.406 1.00 89.06 195 SER A C 1
ATOM 1454 O O . SER A 1 195 ? -17.438 -7.080 9.346 1.00 89.06 195 SER A O 1
ATOM 1456 N N . VAL A 1 196 ? -15.541 -7.416 8.174 1.00 92.56 196 VAL A N 1
ATOM 1457 C CA . VAL A 1 196 ? -15.015 -8.487 9.038 1.00 92.56 196 VAL A CA 1
ATOM 1458 C C . VAL A 1 196 ? -14.797 -7.969 10.458 1.00 92.56 196 VAL A C 1
ATOM 1460 O O . VAL A 1 196 ? -15.256 -8.593 11.411 1.00 92.56 196 VAL A O 1
ATOM 1463 N N . LEU A 1 197 ? -14.168 -6.802 10.614 1.00 91.62 197 LEU A N 1
ATOM 1464 C CA . LEU A 1 197 ? -13.950 -6.185 11.918 1.00 91.62 197 LEU A CA 1
ATOM 1465 C C . LEU A 1 197 ? -15.274 -5.946 12.653 1.00 91.62 197 LEU A C 1
ATOM 1467 O O . LEU A 1 197 ? -15.420 -6.363 13.798 1.00 91.62 197 LEU A O 1
ATOM 1471 N N . ASN A 1 198 ? -16.257 -5.332 11.992 1.00 89.31 198 ASN A N 1
ATOM 1472 C CA . ASN A 1 198 ? -17.567 -5.056 12.584 1.00 89.31 198 ASN A CA 1
ATOM 1473 C C . ASN A 1 198 ? -18.288 -6.333 13.027 1.00 89.31 198 ASN A C 1
ATOM 1475 O O . ASN A 1 198 ? -18.863 -6.373 14.117 1.00 89.31 198 ASN A O 1
ATOM 1479 N N . GLN A 1 199 ? -18.235 -7.387 12.210 1.00 92.06 199 GLN A N 1
ATOM 1480 C CA . GLN A 1 199 ? -18.782 -8.690 12.572 1.00 92.06 199 GLN A CA 1
ATOM 1481 C C . GLN A 1 199 ? -18.090 -9.245 13.826 1.00 92.06 199 GLN A C 1
ATOM 1483 O O . GLN A 1 199 ? -18.762 -9.622 14.786 1.00 92.06 199 GLN A O 1
ATOM 1488 N N . LYS A 1 200 ? -16.754 -9.247 13.850 1.00 93.69 200 LYS A N 1
ATOM 1489 C CA . LYS A 1 200 ? -15.960 -9.805 14.954 1.00 93.69 200 LYS A CA 1
ATOM 1490 C C . LYS A 1 200 ? -16.102 -9.014 16.250 1.00 93.69 200 LYS A C 1
ATOM 1492 O O . LYS A 1 200 ? -16.113 -9.603 17.327 1.00 93.69 200 LYS A O 1
ATOM 1497 N N . LEU A 1 201 ? -16.255 -7.695 16.166 1.00 90.62 201 LEU A N 1
ATOM 1498 C CA . LEU A 1 201 ? -16.565 -6.854 17.320 1.00 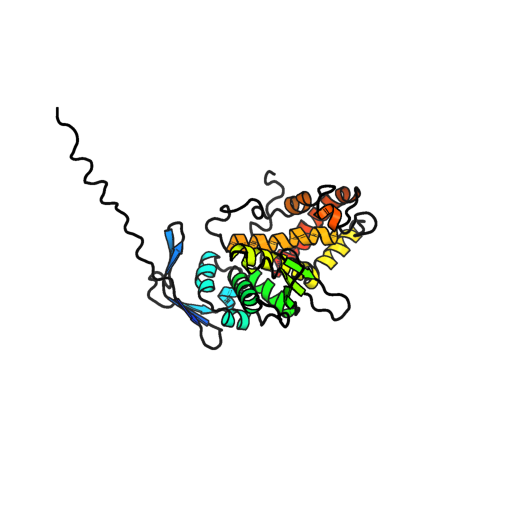90.62 201 LEU A CA 1
ATOM 1499 C C . LEU A 1 201 ? -17.921 -7.217 17.917 1.00 90.62 201 LEU A C 1
ATOM 1501 O O . LEU A 1 201 ? -18.009 -7.460 19.122 1.00 90.62 201 LEU A O 1
ATOM 1505 N N . LYS A 1 202 ? -18.945 -7.366 17.069 1.00 90.06 202 LYS A N 1
ATOM 1506 C CA . LYS A 1 202 ? -20.285 -7.781 17.494 1.00 90.06 202 LYS A CA 1
ATOM 1507 C C . LYS A 1 202 ? -20.275 -9.154 18.169 1.00 90.06 202 LYS A C 1
ATOM 1509 O O . LYS A 1 202 ? -20.861 -9.301 19.237 1.00 90.06 202 LYS A O 1
ATOM 1514 N N . GLU A 1 203 ? -19.578 -10.135 17.594 1.00 92.38 203 GLU A N 1
ATOM 1515 C CA . GLU A 1 203 ? -19.408 -11.478 18.182 1.00 92.38 203 GLU A CA 1
ATOM 1516 C C . GLU A 1 203 ? -18.749 -11.433 19.573 1.00 92.38 203 GLU A C 1
ATOM 1518 O O . GLU A 1 203 ? -19.026 -12.278 20.421 1.00 92.38 203 GLU A O 1
ATOM 1523 N N . ARG A 1 204 ? -17.913 -10.422 19.839 1.00 89.62 204 ARG A N 1
ATOM 1524 C CA . ARG A 1 204 ? -17.217 -10.221 21.122 1.00 89.62 204 ARG A CA 1
ATOM 1525 C C . ARG A 1 204 ? -17.932 -9.256 22.071 1.00 89.62 204 ARG A C 1
ATOM 1527 O O . ARG A 1 204 ? -17.344 -8.867 23.091 1.00 89.62 204 ARG A O 1
ATOM 1534 N N . GLY A 1 205 ? -19.163 -8.863 21.739 1.00 88.56 205 GLY A N 1
ATOM 1535 C CA . GLY A 1 205 ? -19.975 -7.939 22.528 1.00 88.56 205 GLY A CA 1
ATOM 1536 C C . GLY A 1 205 ? -19.408 -6.520 22.594 1.00 88.56 205 GLY A C 1
ATOM 1537 O O . GLY A 1 205 ? -19.630 -5.835 23.584 1.00 88.56 205 GLY A O 1
ATOM 1538 N N . ILE A 1 206 ? -18.640 -6.099 21.586 1.00 87.19 206 ILE A N 1
ATOM 1539 C CA . ILE A 1 206 ? -18.141 -4.728 21.463 1.00 87.19 206 ILE A CA 1
ATOM 1540 C C . ILE A 1 206 ? -18.972 -4.010 20.401 1.00 87.19 206 ILE A C 1
ATOM 1542 O O . ILE A 1 206 ? -19.010 -4.434 19.244 1.00 87.19 206 ILE A O 1
ATOM 1546 N N . ASP A 1 207 ? -19.615 -2.907 20.766 1.00 84.00 207 ASP A N 1
ATOM 1547 C CA . ASP A 1 207 ? -20.268 -2.027 19.803 1.00 84.00 207 ASP A CA 1
ATOM 1548 C C . ASP A 1 207 ? -19.288 -0.970 19.258 1.00 84.00 207 ASP A C 1
ATOM 1550 O O . ASP A 1 207 ? -18.479 -0.396 19.979 1.00 84.00 207 ASP A O 1
ATOM 1554 N N . ASN A 1 208 ? -19.337 -0.718 17.950 1.00 78.31 208 ASN A N 1
ATOM 1555 C CA . ASN A 1 208 ? -18.333 0.089 17.247 1.00 78.31 208 ASN A CA 1
ATOM 1556 C C . ASN A 1 208 ? -18.560 1.620 17.346 1.00 78.31 208 ASN A C 1
ATOM 1558 O O . ASN A 1 208 ? -17.962 2.379 16.589 1.00 78.31 208 ASN A O 1
ATOM 1562 N N . THR A 1 209 ? -19.467 2.101 18.203 1.00 78.75 209 THR A N 1
ATOM 1563 C CA . THR A 1 209 ? -19.777 3.543 18.270 1.00 78.75 209 THR A CA 1
ATOM 1564 C C . THR A 1 209 ? -20.315 4.007 19.619 1.00 78.75 209 THR A C 1
ATOM 1566 O O . THR A 1 209 ? -19.749 4.927 20.203 1.00 78.75 209 THR A O 1
ATOM 1569 N N . ALA A 1 210 ? -21.410 3.425 20.108 1.00 77.69 210 ALA A N 1
ATOM 1570 C CA . ALA A 1 210 ? -22.194 3.988 21.209 1.00 77.69 210 ALA A CA 1
ATOM 1571 C C . ALA A 1 210 ? -21.460 3.972 22.562 1.00 77.69 210 ALA A C 1
ATOM 1573 O O . ALA A 1 210 ? -21.522 4.947 23.306 1.00 77.69 210 ALA A O 1
ATOM 1574 N N . THR A 1 211 ? -20.747 2.891 22.869 1.00 80.75 211 THR A N 1
ATOM 1575 C CA . THR A 1 211 ? -20.050 2.687 24.145 1.00 80.75 211 THR A CA 1
ATOM 1576 C C . THR A 1 211 ? -18.563 2.994 24.031 1.00 80.75 211 THR A C 1
ATOM 1578 O O . THR A 1 211 ? -17.986 3.542 24.968 1.00 80.75 211 THR A O 1
ATOM 1581 N N . TYR A 1 212 ? -17.936 2.648 22.903 1.00 78.81 212 TYR A N 1
ATOM 1582 C CA . TYR A 1 212 ? -16.476 2.625 22.754 1.00 78.81 212 TYR A CA 1
ATOM 1583 C C . TYR A 1 212 ? -15.916 3.751 21.862 1.00 78.81 212 TYR A C 1
ATOM 1585 O O . TYR A 1 212 ? -14.701 3.947 21.826 1.00 78.81 212 TYR A O 1
ATOM 1593 N N . GLY A 1 213 ? -16.770 4.517 21.171 1.00 84.06 213 GLY A N 1
ATOM 1594 C CA . GLY A 1 213 ? -16.347 5.413 20.087 1.00 84.06 213 GLY A CA 1
ATOM 1595 C C . GLY A 1 213 ? -16.070 4.653 18.785 1.00 84.06 213 GLY A C 1
ATOM 1596 O O . GLY A 1 213 ? -16.296 3.446 18.716 1.00 84.06 213 GLY A O 1
ATOM 1597 N N . ASN A 1 214 ? -15.592 5.342 17.740 1.00 86.81 214 ASN A N 1
ATOM 1598 C CA . ASN A 1 214 ? -15.338 4.748 16.417 1.00 86.81 214 ASN A CA 1
ATOM 1599 C C . ASN A 1 214 ? -14.041 3.909 16.396 1.00 86.81 214 ASN A C 1
ATOM 1601 O O . ASN A 1 214 ? -13.068 4.246 15.717 1.00 86.81 214 ASN A O 1
ATOM 1605 N N . ILE A 1 215 ? -14.025 2.806 17.147 1.00 84.75 215 ILE A N 1
ATOM 1606 C CA . ILE A 1 215 ? -12.878 1.892 17.266 1.00 84.75 215 ILE A CA 1
ATOM 1607 C C . ILE A 1 215 ? -12.514 1.219 15.934 1.00 84.75 215 ILE A C 1
ATOM 1609 O O . ILE A 1 215 ? -11.353 0.911 15.691 1.00 84.75 215 ILE A O 1
ATOM 1613 N N . GLY A 1 216 ? -13.481 1.024 15.039 1.00 80.06 216 GLY A N 1
ATOM 1614 C CA . GLY A 1 216 ? -13.267 0.464 13.709 1.00 80.06 216 GLY A CA 1
ATOM 1615 C C . GLY A 1 216 ? -12.516 1.424 12.795 1.00 80.06 216 GLY A C 1
ATOM 1616 O O . GLY A 1 216 ? -11.615 1.002 12.075 1.00 80.06 216 GLY A O 1
ATOM 1617 N N . GLY A 1 217 ? -12.833 2.720 12.881 1.00 79.50 217 GLY A N 1
ATOM 1618 C CA . GLY A 1 217 ? -12.036 3.775 12.260 1.00 79.50 217 GLY A CA 1
ATOM 1619 C C . GLY A 1 217 ? -10.623 3.830 12.836 1.00 79.50 217 GLY A C 1
ATOM 1620 O O . GLY A 1 217 ? -9.665 3.919 12.080 1.00 79.50 217 GLY A O 1
ATOM 1621 N N . MET A 1 218 ? -10.479 3.666 14.152 1.00 83.94 218 MET A N 1
ATOM 1622 C CA . MET A 1 218 ? -9.164 3.630 14.795 1.00 83.94 218 MET A CA 1
ATOM 1623 C C . MET A 1 218 ? -8.301 2.454 14.306 1.00 83.94 218 MET A C 1
ATOM 1625 O O . MET A 1 218 ? -7.116 2.633 14.065 1.00 83.94 218 MET A O 1
ATOM 1629 N N . VAL A 1 219 ? -8.868 1.259 14.104 1.00 85.25 219 VAL A N 1
ATOM 1630 C CA . VAL A 1 219 ? -8.127 0.086 13.585 1.00 85.25 219 VAL A CA 1
ATOM 1631 C C . VAL A 1 219 ? -7.700 0.240 12.119 1.00 85.25 219 VAL A C 1
ATOM 1633 O O . VAL A 1 219 ? -6.725 -0.382 11.692 1.00 85.25 219 VAL A O 1
ATOM 1636 N N . ASN A 1 220 ? -8.385 1.084 11.350 1.00 87.69 220 ASN A N 1
ATOM 1637 C CA . ASN A 1 220 ? -8.031 1.360 9.960 1.00 87.69 220 ASN A CA 1
ATOM 1638 C C . ASN A 1 220 ? -6.660 2.059 9.828 1.00 87.69 220 ASN A C 1
ATOM 1640 O O . ASN A 1 220 ? -5.930 1.792 8.880 1.00 87.69 220 ASN A O 1
ATOM 1644 N N . GLU A 1 221 ? -6.278 2.909 10.786 1.00 85.88 221 GLU A N 1
ATOM 1645 C CA . GLU A 1 221 ? -4.977 3.605 10.798 1.00 85.88 221 GLU A CA 1
ATOM 1646 C C . GLU A 1 221 ? -3.762 2.666 10.874 1.00 85.88 221 GLU A C 1
ATOM 1648 O O . GLU A 1 221 ? -2.922 2.713 9.974 1.00 85.88 221 GLU A O 1
ATOM 1653 N N . PRO A 1 222 ? -3.642 1.764 11.868 1.00 83.81 222 PRO A N 1
ATOM 1654 C CA . PRO A 1 222 ? -2.531 0.823 11.914 1.00 83.81 222 PRO A CA 1
ATOM 1655 C C . PRO A 1 222 ? -2.592 -0.175 10.754 1.00 83.81 222 PRO A C 1
ATOM 1657 O O . PRO A 1 222 ? -1.545 -0.588 10.265 1.00 83.81 222 PRO A O 1
ATOM 1660 N N . PHE A 1 223 ? -3.782 -0.525 10.245 1.00 86.81 223 PHE A N 1
ATOM 1661 C CA . PHE A 1 223 ? -3.887 -1.351 9.038 1.00 86.81 223 PHE A CA 1
ATOM 1662 C C . PHE A 1 223 ? -3.310 -0.645 7.803 1.00 86.81 223 PHE A C 1
ATOM 1664 O O . PHE A 1 223 ? -2.566 -1.255 7.040 1.00 86.81 223 PHE A O 1
ATOM 1671 N N . ALA A 1 224 ? -3.595 0.643 7.612 1.00 88.81 224 ALA A N 1
ATOM 1672 C CA . ALA A 1 224 ? -2.979 1.449 6.562 1.00 88.81 224 ALA A CA 1
ATOM 1673 C C . ALA A 1 224 ? -1.461 1.605 6.756 1.00 88.81 224 ALA A C 1
ATOM 1675 O O . ALA A 1 224 ? -0.690 1.456 5.800 1.00 88.81 224 ALA A O 1
ATOM 1676 N N . GLY A 1 225 ? -1.024 1.791 8.004 1.00 84.19 225 GLY A N 1
ATOM 1677 C CA . GLY A 1 225 ? 0.386 1.874 8.379 1.00 84.19 225 GLY A CA 1
ATOM 1678 C C . GLY A 1 225 ? 1.199 0.634 7.990 1.00 84.19 225 GLY A C 1
ATOM 1679 O O . GLY A 1 225 ? 2.347 0.766 7.564 1.00 84.19 225 GLY A O 1
ATOM 1680 N N . ILE A 1 226 ? 0.601 -0.566 8.028 1.00 82.31 226 ILE A N 1
ATOM 1681 C CA . ILE A 1 226 ? 1.232 -1.814 7.555 1.00 82.31 226 ILE A CA 1
ATOM 1682 C C . ILE A 1 226 ? 1.675 -1.693 6.097 1.00 82.31 226 ILE A C 1
ATOM 1684 O O . ILE A 1 226 ? 2.785 -2.103 5.753 1.00 82.31 226 ILE A O 1
ATOM 1688 N N . LEU A 1 227 ? 0.840 -1.127 5.224 1.00 87.25 227 LEU A N 1
ATOM 1689 C CA . LEU A 1 227 ? 1.174 -0.994 3.807 1.00 87.25 227 LEU A CA 1
ATOM 1690 C C . LEU A 1 227 ? 2.285 0.038 3.595 1.00 87.25 227 LEU A C 1
ATOM 1692 O O . LEU A 1 227 ? 3.221 -0.218 2.834 1.00 87.25 227 LEU A O 1
ATOM 1696 N N . ALA A 1 228 ? 2.223 1.168 4.302 1.00 85.19 228 ALA A N 1
ATOM 1697 C CA . ALA A 1 228 ? 3.263 2.194 4.264 1.00 85.19 228 ALA A CA 1
ATOM 1698 C C . ALA A 1 228 ? 4.623 1.662 4.738 1.00 85.19 228 ALA A C 1
ATOM 1700 O O . ALA A 1 228 ? 5.639 1.842 4.060 1.00 85.19 228 ALA A O 1
ATOM 1701 N N . HIS A 1 229 ? 4.641 0.924 5.849 1.00 78.62 229 HIS A N 1
ATOM 1702 C CA . HIS A 1 229 ? 5.863 0.326 6.369 1.00 78.62 229 HIS A CA 1
ATOM 1703 C C . HIS A 1 229 ? 6.409 -0.769 5.440 1.00 78.62 229 HIS A C 1
ATOM 1705 O O . HIS A 1 229 ? 7.614 -0.829 5.194 1.00 78.62 229 HIS A O 1
ATOM 1711 N N . ARG A 1 230 ? 5.546 -1.593 4.835 1.00 81.00 230 ARG A N 1
ATOM 1712 C CA . ARG A 1 230 ? 5.983 -2.585 3.839 1.00 81.00 230 ARG A CA 1
ATOM 1713 C C . ARG A 1 230 ? 6.595 -1.919 2.609 1.00 81.00 230 ARG A C 1
ATOM 1715 O O . ARG A 1 230 ? 7.657 -2.345 2.158 1.00 81.00 230 ARG A O 1
ATOM 1722 N N . ALA A 1 231 ? 5.995 -0.842 2.103 1.00 84.19 231 ALA A N 1
ATOM 1723 C CA . ALA A 1 231 ? 6.575 -0.065 1.010 1.00 84.19 231 ALA A CA 1
ATOM 1724 C C . ALA A 1 231 ? 7.975 0.471 1.367 1.00 84.19 231 ALA A C 1
ATOM 1726 O O . ALA A 1 231 ? 8.891 0.396 0.546 1.00 84.19 231 ALA A O 1
ATOM 1727 N N . TRP A 1 232 ? 8.169 0.935 2.604 1.00 79.88 232 TRP A N 1
ATOM 1728 C CA . TRP A 1 232 ? 9.483 1.332 3.112 1.00 79.88 232 TRP A CA 1
ATOM 1729 C C . TRP A 1 232 ? 10.484 0.168 3.121 1.00 79.88 232 TRP A C 1
ATOM 1731 O O . TRP A 1 232 ? 11.565 0.285 2.543 1.00 79.88 232 TRP A O 1
ATOM 1741 N N . LEU A 1 233 ? 10.119 -0.973 3.714 1.00 76.69 233 LEU A N 1
ATOM 1742 C CA . LEU A 1 233 ? 10.999 -2.142 3.825 1.00 76.69 233 LEU A CA 1
ATOM 1743 C C . LEU A 1 233 ? 11.469 -2.654 2.461 1.00 76.69 233 LEU A C 1
ATOM 1745 O O . LEU A 1 233 ? 12.643 -2.978 2.305 1.00 76.69 233 LEU A O 1
ATOM 1749 N N . TYR A 1 234 ? 10.593 -2.693 1.454 1.00 77.62 234 TYR A N 1
ATOM 1750 C CA . TYR A 1 234 ? 10.997 -3.111 0.108 1.00 77.62 234 TYR A CA 1
ATOM 1751 C C . TYR A 1 234 ? 11.846 -2.069 -0.615 1.00 77.62 234 TYR A C 1
ATOM 1753 O O . TYR A 1 234 ? 12.664 -2.429 -1.457 1.00 77.62 234 TYR A O 1
ATOM 1761 N N . LYS A 1 235 ? 11.677 -0.781 -0.303 1.00 77.75 235 LYS A N 1
ATOM 1762 C CA . LYS A 1 235 ? 12.514 0.279 -0.872 1.00 77.75 235 LYS A CA 1
ATOM 1763 C C . LYS A 1 235 ? 13.920 0.293 -0.267 1.00 77.75 235 LYS A C 1
ATOM 1765 O O . LYS A 1 235 ? 14.879 0.582 -0.980 1.00 77.75 235 LYS A O 1
ATOM 1770 N N . HIS A 1 236 ? 14.029 -0.037 1.018 1.00 73.94 236 HIS A N 1
ATOM 1771 C CA . HIS A 1 236 ? 15.261 -0.002 1.810 1.00 73.94 236 HIS A CA 1
ATOM 1772 C C . HIS A 1 236 ? 15.684 -1.400 2.271 1.00 73.94 236 HIS A C 1
ATOM 1774 O O . HIS A 1 236 ? 16.135 -1.579 3.398 1.00 73.94 236 HIS A O 1
ATOM 1780 N N . TYR A 1 237 ? 15.520 -2.407 1.411 1.00 67.00 237 TYR A N 1
ATOM 1781 C CA . TYR A 1 237 ? 15.718 -3.808 1.793 1.00 67.00 237 TYR A CA 1
ATOM 1782 C C . TYR A 1 237 ? 17.160 -4.097 2.289 1.00 67.00 237 TYR A C 1
ATOM 1784 O O . TYR A 1 237 ? 17.361 -4.986 3.116 1.00 67.00 237 TYR A O 1
ATOM 1792 N N . ASP A 1 238 ? 18.154 -3.346 1.796 1.00 59.69 238 ASP A N 1
ATOM 1793 C CA . ASP A 1 238 ? 19.576 -3.443 2.154 1.00 59.69 238 ASP A CA 1
ATOM 1794 C C . ASP A 1 238 ? 19.904 -2.765 3.493 1.00 59.69 238 ASP A C 1
ATOM 1796 O O . ASP A 1 238 ? 20.963 -3.002 4.078 1.00 59.69 238 ASP A O 1
ATOM 1800 N N . ASN A 1 239 ? 19.003 -1.917 3.990 1.00 60.53 239 ASN A N 1
ATOM 1801 C CA . ASN A 1 239 ? 19.133 -1.247 5.272 1.00 60.53 239 ASN A CA 1
ATOM 1802 C C . ASN A 1 239 ? 17.754 -0.878 5.851 1.00 60.53 239 ASN A C 1
ATOM 1804 O O . ASN A 1 239 ? 17.391 0.306 5.885 1.00 60.53 239 ASN A O 1
ATOM 1808 N N . PRO A 1 240 ? 16.976 -1.877 6.310 1.00 56.31 240 PRO A N 1
ATOM 1809 C CA . PRO A 1 240 ? 15.611 -1.653 6.786 1.00 56.31 240 PRO A CA 1
ATOM 1810 C C . PRO A 1 240 ? 15.555 -0.706 7.999 1.00 56.31 240 PRO A C 1
ATOM 1812 O O . PRO A 1 240 ? 14.529 -0.067 8.229 1.00 56.31 240 PRO A O 1
ATOM 1815 N N . ASP A 1 241 ? 16.676 -0.533 8.710 1.00 53.91 241 ASP A N 1
ATOM 1816 C CA . ASP A 1 241 ? 16.794 0.250 9.944 1.00 53.91 241 ASP A CA 1
ATOM 1817 C C . ASP A 1 241 ? 17.181 1.733 9.724 1.00 53.91 241 ASP A C 1
ATOM 1819 O O . ASP A 1 241 ? 17.272 2.504 10.689 1.00 53.91 241 ASP A O 1
ATOM 1823 N N . LYS A 1 242 ? 17.430 2.177 8.477 1.00 44.75 242 LYS A N 1
ATOM 1824 C CA . LYS A 1 242 ? 18.164 3.433 8.201 1.00 44.75 242 LYS A CA 1
ATOM 1825 C C . LYS A 1 242 ? 17.405 4.768 8.293 1.00 44.75 242 LYS A C 1
ATOM 1827 O O . LYS A 1 242 ? 18.050 5.780 8.023 1.00 44.75 242 LYS A O 1
ATOM 1832 N N . LYS A 1 243 ? 16.114 4.866 8.657 1.00 45.72 243 LYS A N 1
ATOM 1833 C CA . LYS A 1 243 ? 15.455 6.187 8.886 1.00 45.72 243 LYS A CA 1
ATOM 1834 C C . LYS A 1 243 ? 14.195 6.148 9.773 1.00 45.72 243 LYS A C 1
ATOM 1836 O O . LYS A 1 243 ? 13.725 5.058 10.052 1.00 45.72 243 LYS A O 1
ATOM 1841 N N . SER A 1 244 ? 13.783 7.348 10.227 1.00 43.91 244 SER A N 1
ATOM 1842 C CA . SER A 1 244 ? 13.012 7.767 11.430 1.00 43.91 244 SER A CA 1
ATOM 1843 C C . SER A 1 244 ? 12.071 6.771 12.121 1.00 43.91 244 SER A C 1
ATOM 1845 O O . SER A 1 244 ? 11.465 5.903 11.503 1.00 43.91 244 SER A O 1
ATOM 1847 N N . ASP A 1 245 ? 11.936 6.951 13.439 1.00 48.28 245 ASP A N 1
ATOM 1848 C CA . ASP A 1 245 ? 11.108 6.149 14.354 1.00 48.28 245 ASP A CA 1
ATOM 1849 C C . ASP A 1 245 ? 9.643 5.983 13.903 1.00 48.28 245 ASP A C 1
ATOM 1851 O O . ASP A 1 245 ? 8.987 5.021 14.302 1.00 48.28 245 ASP A O 1
ATOM 1855 N N . ASP A 1 246 ? 9.161 6.848 13.006 1.00 44.94 246 ASP A N 1
ATOM 1856 C CA . ASP A 1 246 ? 7.786 6.875 12.494 1.00 44.94 246 ASP A CA 1
ATOM 1857 C C . ASP A 1 246 ? 7.378 5.608 11.718 1.00 44.94 246 ASP A C 1
ATOM 1859 O O . ASP A 1 246 ? 6.191 5.311 11.614 1.00 44.94 246 ASP A O 1
ATOM 1863 N N . TRP A 1 247 ? 8.339 4.841 11.183 1.00 47.62 247 TRP A N 1
ATOM 1864 C CA . TRP A 1 247 ? 8.059 3.707 10.287 1.00 47.62 247 TRP A CA 1
ATOM 1865 C C . TRP A 1 247 ? 8.748 2.405 10.694 1.00 47.62 247 TRP A C 1
ATOM 1867 O O . TRP A 1 247 ? 8.911 1.537 9.849 1.00 47.62 247 TRP A O 1
ATOM 1877 N N . LYS A 1 248 ? 9.236 2.257 11.933 1.00 46.88 248 LYS A N 1
ATOM 1878 C CA . LYS A 1 248 ? 10.244 1.221 12.230 1.00 46.88 248 LYS A CA 1
ATOM 1879 C C . LYS A 1 248 ? 9.778 -0.159 12.681 1.00 46.88 248 LYS A C 1
ATOM 1881 O O . LYS A 1 248 ? 10.641 -1.027 12.744 1.00 46.88 248 LYS A O 1
ATOM 1886 N N . GLN A 1 249 ? 8.516 -0.430 13.017 1.00 51.91 249 GLN A N 1
ATOM 1887 C CA . GLN A 1 249 ? 8.167 -1.813 13.397 1.00 51.91 249 GLN A CA 1
ATOM 1888 C C . GLN A 1 249 ? 6.723 -2.165 13.038 1.00 51.91 249 GLN A C 1
ATOM 1890 O O . GLN A 1 249 ? 5.788 -1.577 13.567 1.00 51.91 249 GLN A O 1
ATOM 1895 N N . LEU A 1 250 ? 6.551 -3.161 12.164 1.00 51.81 250 LEU A N 1
ATOM 1896 C CA . LEU A 1 250 ? 5.277 -3.834 11.906 1.00 51.81 250 LEU A CA 1
ATOM 1897 C C . LEU A 1 250 ? 4.954 -4.703 13.126 1.00 51.81 250 LEU A C 1
ATOM 1899 O O . LEU A 1 250 ? 5.190 -5.910 13.142 1.00 51.81 250 LEU A O 1
ATOM 1903 N N . VAL A 1 251 ? 4.431 -4.091 14.182 1.00 63.56 251 VAL A N 1
ATOM 1904 C CA . VAL A 1 251 ? 3.878 -4.838 15.310 1.00 63.56 251 VAL A CA 1
ATOM 1905 C C . VAL A 1 251 ? 2.470 -4.325 15.499 1.00 63.56 251 VAL A C 1
ATOM 1907 O O . VAL A 1 251 ? 2.237 -3.388 16.249 1.00 63.56 251 VAL A O 1
ATOM 1910 N N . TRP A 1 252 ? 1.517 -4.972 14.834 1.00 68.69 252 TRP A N 1
ATOM 1911 C CA . TRP A 1 252 ? 0.089 -4.661 14.928 1.00 68.69 252 TRP A CA 1
ATOM 1912 C C . TRP A 1 252 ? -0.389 -4.365 16.355 1.00 68.69 252 TRP A C 1
ATOM 1914 O O . TRP A 1 252 ? -1.114 -3.402 16.591 1.00 68.69 252 TRP A O 1
ATOM 1924 N N . ALA A 1 253 ? 0.054 -5.170 17.325 1.00 66.44 253 ALA A N 1
ATOM 1925 C CA . ALA A 1 253 ? -0.275 -4.966 18.730 1.00 66.44 253 ALA A CA 1
ATOM 1926 C C . ALA A 1 253 ? 0.266 -3.633 19.274 1.00 66.44 253 ALA A C 1
ATOM 1928 O O . ALA A 1 253 ? -0.451 -2.923 19.974 1.00 66.44 253 ALA A O 1
ATOM 1929 N N . ARG A 1 254 ? 1.504 -3.271 18.930 1.00 71.62 254 ARG A N 1
ATOM 1930 C CA . ARG A 1 254 ? 2.150 -2.014 19.320 1.00 71.62 254 ARG A CA 1
ATOM 1931 C C . ARG A 1 254 ? 1.500 -0.821 18.627 1.00 71.62 254 ARG A C 1
ATOM 1933 O O . ARG A 1 254 ? 1.201 0.158 19.299 1.00 71.62 254 ARG A O 1
ATOM 1940 N N . ASP A 1 255 ? 1.244 -0.927 17.326 1.00 73.62 255 ASP A N 1
ATOM 1941 C CA . ASP A 1 255 ? 0.705 0.169 16.518 1.00 73.62 255 ASP A CA 1
ATOM 1942 C C . ASP A 1 255 ? -0.764 0.449 16.859 1.00 73.62 255 ASP A C 1
ATOM 1944 O O . ASP A 1 255 ? -1.167 1.602 16.900 1.00 73.62 255 ASP A O 1
ATOM 1948 N N . ILE A 1 256 ? -1.569 -0.567 17.198 1.00 75.06 256 ILE A N 1
ATOM 1949 C CA . ILE A 1 256 ? -2.885 -0.309 17.802 1.00 75.06 256 ILE A CA 1
ATOM 1950 C C . ILE A 1 256 ? -2.711 0.313 19.187 1.00 75.06 256 ILE A C 1
ATOM 1952 O O . ILE A 1 256 ? -3.348 1.317 19.483 1.00 75.06 256 ILE A O 1
ATOM 1956 N N . THR A 1 257 ? -1.874 -0.264 20.052 1.00 74.88 257 THR A N 1
ATOM 1957 C CA . THR A 1 257 ? -1.761 0.197 21.447 1.00 74.88 257 THR A CA 1
ATOM 1958 C C . THR A 1 257 ? -1.290 1.649 21.539 1.00 74.88 257 THR A C 1
ATOM 1960 O O . THR A 1 257 ? -1.815 2.403 22.356 1.00 74.88 257 THR A O 1
ATOM 1963 N N . SER A 1 258 ? -0.364 2.076 20.677 1.00 76.06 258 SER A N 1
ATOM 1964 C CA . SER A 1 258 ? 0.147 3.454 20.645 1.00 76.06 258 SER A CA 1
ATOM 1965 C C . SER A 1 258 ? -0.917 4.488 20.267 1.00 76.06 258 SER A C 1
ATOM 1967 O O . SER A 1 258 ? -0.765 5.669 20.578 1.00 76.06 258 SER A O 1
ATOM 1969 N N . LEU A 1 259 ? -2.012 4.054 19.642 1.00 74.19 259 LEU A N 1
ATOM 1970 C CA . LEU A 1 259 ? -3.125 4.913 19.252 1.00 74.19 259 LEU A CA 1
ATOM 1971 C C . LEU A 1 259 ? -4.222 4.982 20.330 1.00 74.19 259 LEU A C 1
ATOM 1973 O O . LEU A 1 259 ? -5.048 5.894 20.324 1.00 74.19 259 LEU A O 1
ATOM 1977 N N . PHE A 1 260 ? -4.192 4.076 21.311 1.00 76.12 260 PHE A N 1
ATOM 1978 C CA . PHE A 1 260 ? -5.092 4.043 22.467 1.00 76.12 260 PHE A CA 1
ATOM 1979 C C . PHE A 1 260 ? -4.525 4.862 23.640 1.00 76.12 260 PHE A C 1
ATOM 1981 O O . PHE A 1 260 ? -4.425 4.395 24.773 1.00 76.12 260 PHE A O 1
ATOM 1988 N N . VAL A 1 261 ? -4.157 6.117 23.366 1.00 81.88 261 VAL A N 1
ATOM 1989 C CA . VAL A 1 261 ? -3.658 7.064 24.376 1.00 81.88 261 VAL A CA 1
ATOM 1990 C C . VAL A 1 261 ? -4.701 8.168 24.597 1.00 81.88 261 VAL A C 1
ATOM 1992 O O . VAL A 1 261 ? -4.972 8.931 23.662 1.00 81.88 261 VAL A O 1
ATOM 1995 N N . PRO A 1 262 ? -5.292 8.285 25.805 1.00 83.50 262 PRO A N 1
ATOM 1996 C CA . PRO A 1 262 ? -6.321 9.280 26.099 1.00 83.50 262 PRO A CA 1
ATOM 1997 C C . PRO A 1 262 ? -5.922 10.717 25.750 1.00 83.50 262 PRO A C 1
ATOM 1999 O O . PRO A 1 262 ? -4.779 11.122 25.953 1.00 83.50 262 PRO A O 1
ATOM 2002 N N . ASN A 1 263 ? -6.893 11.505 25.275 1.00 80.44 263 ASN A N 1
ATOM 2003 C CA . ASN A 1 263 ? -6.767 12.940 24.962 1.00 80.44 263 ASN A CA 1
ATOM 2004 C C . ASN A 1 263 ? -5.775 13.306 23.841 1.00 80.44 263 ASN A C 1
ATOM 2006 O O . ASN A 1 263 ? -5.466 14.483 23.654 1.00 80.44 263 ASN A O 1
ATOM 2010 N N . THR A 1 264 ? -5.292 12.334 23.071 1.00 84.00 264 THR A N 1
ATOM 2011 C CA . THR A 1 264 ? -4.464 12.582 21.882 1.00 84.00 264 THR A CA 1
ATOM 2012 C C . THR A 1 264 ? -5.312 12.911 20.649 1.00 84.00 264 THR A C 1
ATOM 2014 O O . THR A 1 264 ? -6.540 12.790 20.663 1.00 84.00 264 THR A O 1
ATOM 2017 N N . PHE A 1 265 ? -4.659 13.324 19.554 1.00 84.06 265 PHE A N 1
ATOM 2018 C CA . PHE A 1 265 ? -5.326 13.608 18.279 1.00 84.06 265 PHE A CA 1
ATOM 2019 C C . PHE A 1 265 ? -6.235 12.454 17.834 1.00 84.06 265 PHE A C 1
ATOM 2021 O O . PHE A 1 265 ? -7.421 12.677 17.605 1.00 84.06 265 PHE A O 1
ATOM 2028 N N . TYR A 1 266 ? -5.711 11.224 17.772 1.00 80.88 266 TYR A N 1
ATOM 2029 C CA . TYR A 1 266 ? -6.473 10.057 17.321 1.00 80.88 266 TYR A CA 1
ATOM 2030 C C . TYR A 1 266 ? -7.631 9.715 18.258 1.00 80.88 266 TYR A C 1
ATOM 2032 O O . TYR A 1 266 ? -8.746 9.488 17.788 1.00 80.88 266 TYR A O 1
ATOM 2040 N N . TRP A 1 267 ? -7.403 9.773 19.573 1.00 85.06 267 TRP A N 1
ATOM 2041 C CA . TRP A 1 267 ? -8.453 9.576 20.572 1.00 85.06 267 TRP A CA 1
ATOM 2042 C C . TRP A 1 267 ? -9.641 10.519 20.350 1.00 85.06 267 TRP A C 1
ATOM 2044 O O . TRP A 1 267 ? -10.795 10.086 20.301 1.00 85.06 267 TRP A O 1
ATOM 2054 N N . ASN A 1 268 ? -9.353 11.808 20.154 1.00 86.75 268 ASN A N 1
ATOM 2055 C CA . ASN A 1 268 ? -10.368 12.837 19.948 1.00 86.75 268 ASN A CA 1
ATOM 2056 C C . ASN A 1 268 ? -11.027 12.728 18.563 1.00 86.75 268 ASN A C 1
ATOM 2058 O O . ASN A 1 268 ? -12.250 12.823 18.456 1.00 86.75 268 ASN A O 1
ATOM 2062 N N . ASN A 1 269 ? -10.239 12.481 17.513 1.00 86.06 269 ASN A N 1
ATOM 2063 C CA . ASN A 1 269 ? -10.717 12.342 16.136 1.00 86.06 269 ASN A CA 1
ATOM 2064 C C . ASN A 1 269 ? -11.710 11.177 15.988 1.00 86.06 269 ASN A C 1
ATOM 2066 O O . ASN A 1 269 ? -12.754 11.318 15.352 1.00 86.06 269 ASN A O 1
ATOM 2070 N N . TYR A 1 270 ? -11.422 10.047 16.639 1.00 86.38 270 TYR A N 1
ATOM 2071 C CA . TYR A 1 270 ? -12.274 8.855 16.633 1.00 86.38 270 TYR A CA 1
ATOM 2072 C C . TYR A 1 270 ? -13.324 8.832 17.753 1.00 86.38 270 TYR A C 1
ATOM 2074 O O . TYR A 1 270 ? -14.098 7.875 17.846 1.00 86.38 270 TYR A O 1
ATOM 2082 N N . LYS A 1 271 ? -13.410 9.901 18.559 1.00 89.62 271 LYS A N 1
ATOM 2083 C CA . LYS A 1 271 ? -14.367 10.049 19.670 1.00 89.62 271 LYS A CA 1
ATOM 2084 C C . LYS A 1 271 ? -14.334 8.849 20.621 1.00 89.62 271 LYS A C 1
ATOM 2086 O O . LYS A 1 271 ? -15.383 8.358 21.039 1.00 89.62 271 LYS A O 1
ATOM 2091 N N . LEU A 1 272 ? -13.133 8.347 20.908 1.00 88.25 272 LEU A N 1
ATOM 2092 C CA . LEU A 1 272 ? -12.950 7.214 21.807 1.00 88.25 272 LEU A CA 1
ATOM 2093 C C . LEU A 1 272 ? -13.387 7.600 23.224 1.00 88.25 272 LEU A C 1
ATOM 2095 O O . LEU A 1 272 ? -13.169 8.722 23.687 1.00 88.25 272 LEU A O 1
ATOM 2099 N N . THR A 1 273 ? -14.032 6.664 23.913 1.00 88.25 273 THR A N 1
ATOM 2100 C CA . THR A 1 273 ? -14.455 6.843 25.307 1.00 88.25 273 THR A CA 1
ATOM 2101 C C . THR A 1 273 ? -13.451 6.188 26.249 1.00 88.25 273 THR A C 1
ATOM 2103 O O . THR A 1 273 ? -12.625 5.378 25.831 1.00 88.25 273 THR A O 1
ATOM 2106 N N . SER A 1 274 ? -13.548 6.460 27.552 1.00 86.44 274 SER A N 1
ATOM 2107 C CA . SER A 1 274 ? -12.724 5.774 28.560 1.00 86.44 274 SER A CA 1
ATOM 2108 C C . SER A 1 274 ? -12.852 4.243 28.518 1.00 86.44 274 SER A C 1
ATOM 2110 O O . SER A 1 274 ? -11.911 3.548 28.893 1.00 86.44 274 SER A O 1
ATOM 2112 N N . LYS A 1 275 ? -13.967 3.708 27.999 1.00 87.25 275 LYS A N 1
ATOM 2113 C CA . LYS A 1 275 ? -14.186 2.265 27.828 1.00 87.25 275 LYS A CA 1
ATOM 2114 C C . LYS A 1 275 ? -13.440 1.663 26.637 1.00 87.25 275 LYS A C 1
ATOM 2116 O O . LYS A 1 275 ? -13.298 0.445 26.581 1.00 87.25 275 LYS A O 1
ATOM 2121 N N . ALA A 1 276 ? -12.927 2.466 25.699 1.00 86.81 276 ALA A N 1
ATOM 2122 C CA . ALA A 1 276 ? -12.181 1.979 24.532 1.00 86.81 276 ALA A CA 1
ATOM 2123 C C . ALA A 1 276 ? -10.990 1.082 24.928 1.00 86.81 276 ALA A C 1
ATOM 2125 O O . ALA A 1 276 ? -10.718 0.084 24.262 1.00 86.81 276 ALA A O 1
ATOM 2126 N N . MET A 1 277 ? -10.345 1.368 26.065 1.00 85.88 277 MET A N 1
ATOM 2127 C CA . MET A 1 277 ? -9.243 0.560 26.602 1.00 85.88 277 MET A CA 1
ATOM 2128 C C . MET A 1 277 ? -9.648 -0.886 26.925 1.00 85.88 277 MET A C 1
ATOM 2130 O O . MET A 1 277 ? -8.831 -1.793 26.791 1.00 85.88 277 MET A O 1
ATOM 2134 N N . GLU A 1 278 ? -10.908 -1.136 27.288 1.00 88.25 278 GLU A N 1
ATOM 2135 C CA . GLU A 1 278 ? -11.419 -2.491 27.548 1.00 88.25 278 GLU A CA 1
ATOM 2136 C C . GLU A 1 278 ? -11.537 -3.316 26.254 1.00 88.25 278 GLU A C 1
ATOM 2138 O O . GLU A 1 278 ? -11.460 -4.547 26.274 1.00 88.25 278 GLU A O 1
ATOM 2143 N N . ALA A 1 279 ? -11.713 -2.647 25.108 1.00 85.94 279 ALA A N 1
ATOM 2144 C CA . ALA A 1 279 ? -11.793 -3.287 23.800 1.00 85.94 279 ALA A CA 1
ATOM 2145 C C . ALA A 1 279 ? -10.408 -3.605 23.210 1.00 85.94 279 ALA A C 1
ATOM 2147 O O . ALA A 1 279 ? -10.313 -4.478 22.345 1.00 85.94 279 ALA A O 1
ATOM 2148 N N . LEU A 1 280 ? -9.339 -2.953 23.684 1.00 85.50 280 LEU A N 1
ATOM 2149 C CA . LEU A 1 280 ? -7.991 -3.050 23.116 1.00 85.50 280 LEU A CA 1
ATOM 2150 C C . LEU A 1 280 ? -7.477 -4.501 22.981 1.00 85.50 280 LEU A C 1
ATOM 2152 O O . LEU A 1 280 ? -7.117 -4.878 21.863 1.00 85.50 280 LEU A O 1
ATOM 2156 N N . PRO A 1 281 ? -7.511 -5.374 24.013 1.00 85.50 281 PRO A N 1
ATOM 2157 C CA . PRO A 1 281 ? -7.039 -6.755 23.860 1.00 85.50 281 PRO A CA 1
ATOM 2158 C C . PRO A 1 281 ? -7.826 -7.539 22.803 1.00 85.50 281 PRO A C 1
ATOM 2160 O O . PRO A 1 281 ? -7.262 -8.316 22.033 1.00 85.50 281 PRO A O 1
ATOM 2163 N N . LYS A 1 282 ? -9.142 -7.302 22.725 1.00 87.12 282 LYS A N 1
ATOM 2164 C CA . LYS A 1 282 ? -10.011 -7.936 21.730 1.00 87.12 282 LYS A CA 1
ATOM 2165 C C . LYS A 1 282 ? -9.706 -7.417 20.324 1.00 87.12 282 LYS A C 1
ATOM 2167 O O . LYS A 1 282 ? -9.732 -8.225 19.405 1.00 87.12 282 LYS A O 1
ATOM 2172 N N . LEU A 1 283 ? -9.411 -6.128 20.148 1.00 86.44 283 LEU A N 1
ATOM 2173 C CA . LEU A 1 283 ? -9.042 -5.527 18.859 1.00 86.44 283 LEU A CA 1
ATOM 2174 C C . LEU A 1 283 ? -7.699 -6.053 18.347 1.00 86.44 283 LEU A C 1
ATOM 2176 O O . LEU A 1 283 ? -7.592 -6.436 17.181 1.00 86.44 283 LEU A O 1
ATOM 2180 N N . VAL A 1 284 ? -6.700 -6.132 19.232 1.00 84.81 284 VAL A N 1
ATOM 2181 C CA . VAL A 1 284 ? -5.401 -6.740 18.919 1.00 84.81 284 VAL A CA 1
ATOM 2182 C C . VAL A 1 284 ? -5.604 -8.174 18.431 1.00 84.81 284 VAL A C 1
ATOM 2184 O O . VAL A 1 284 ? -5.105 -8.534 17.367 1.00 84.81 284 VAL A O 1
ATOM 2187 N N . ASP A 1 285 ? -6.405 -8.963 19.150 1.00 86.69 285 ASP A N 1
ATOM 2188 C CA . ASP A 1 285 ? -6.681 -10.353 18.797 1.00 86.69 285 ASP A CA 1
ATOM 2189 C C . ASP A 1 285 ? -7.468 -10.512 17.480 1.00 86.69 285 ASP A C 1
ATOM 2191 O O . ASP A 1 285 ? -7.086 -11.351 16.666 1.00 86.69 285 ASP A O 1
ATOM 2195 N N . ILE A 1 286 ? -8.499 -9.686 17.217 1.00 89.12 286 ILE A N 1
ATOM 2196 C CA . ILE A 1 286 ? -9.207 -9.677 15.916 1.00 89.12 286 ILE A CA 1
ATOM 2197 C C . ILE A 1 286 ? -8.217 -9.412 14.789 1.00 89.12 286 ILE A C 1
ATOM 2199 O O . ILE A 1 286 ? -8.224 -10.078 13.757 1.00 89.12 286 ILE A O 1
ATOM 2203 N N . GLY A 1 287 ? -7.353 -8.420 14.963 1.00 86.88 287 GLY A N 1
ATOM 2204 C CA . GLY A 1 287 ? -6.421 -8.087 13.911 1.00 86.88 287 GLY A CA 1
ATOM 2205 C C . GLY A 1 287 ? -5.402 -9.179 13.633 1.00 86.88 287 GLY A C 1
ATOM 2206 O O . GLY A 1 287 ? -5.226 -9.545 12.477 1.00 86.88 287 GLY A O 1
ATOM 2207 N N . LEU A 1 288 ? -4.802 -9.767 14.671 1.00 83.44 288 LEU A N 1
ATOM 2208 C CA . LEU A 1 288 ? -3.837 -10.855 14.502 1.00 83.44 288 LEU A CA 1
ATOM 2209 C C . LEU A 1 288 ? -4.468 -12.109 13.881 1.00 83.44 288 LEU A C 1
ATOM 2211 O O . LEU A 1 288 ? -3.860 -12.726 13.007 1.00 83.44 288 LEU A O 1
ATOM 2215 N N . LYS A 1 289 ? -5.668 -12.499 14.327 1.00 86.19 289 LYS A N 1
ATOM 2216 C CA . LYS A 1 289 ? -6.281 -13.784 13.952 1.00 86.19 289 LYS A CA 1
ATOM 2217 C C . LYS A 1 289 ? -7.197 -13.711 12.739 1.00 86.19 289 LYS A C 1
ATOM 2219 O O . LYS A 1 289 ? -7.263 -14.680 11.989 1.00 86.19 289 LYS A O 1
ATOM 2224 N N . ASP A 1 290 ? -7.902 -12.601 12.547 1.00 90.62 290 ASP A N 1
ATOM 2225 C CA . ASP A 1 290 ? -8.912 -12.468 11.498 1.00 90.62 290 ASP A CA 1
ATOM 2226 C C . ASP A 1 290 ? -8.420 -11.564 10.354 1.00 90.62 290 ASP A C 1
ATOM 2228 O O . ASP A 1 290 ? -8.469 -11.962 9.189 1.00 90.62 290 ASP A O 1
ATOM 2232 N N . LEU A 1 291 ? -7.915 -10.359 10.653 1.00 91.00 291 LEU A N 1
ATOM 2233 C CA . LEU A 1 291 ? -7.580 -9.378 9.607 1.00 91.00 291 LEU A CA 1
ATOM 2234 C C . LEU A 1 291 ? -6.244 -9.678 8.918 1.00 91.00 291 LEU A C 1
ATOM 2236 O O . LEU A 1 291 ? -6.196 -9.778 7.693 1.00 91.00 291 LEU A O 1
ATOM 2240 N N . LEU A 1 292 ? -5.161 -9.845 9.681 1.00 87.25 292 LEU A N 1
ATOM 2241 C CA . LEU A 1 292 ? -3.817 -10.037 9.130 1.00 87.25 292 LEU A CA 1
ATOM 2242 C C . LEU A 1 292 ? -3.620 -11.420 8.528 1.00 87.25 292 LEU A C 1
ATOM 2244 O O . LEU A 1 292 ? -2.947 -11.538 7.510 1.00 87.25 292 LEU A O 1
ATOM 2248 N N . ALA A 1 293 ? -4.236 -12.457 9.097 1.00 87.50 293 ALA A N 1
ATOM 2249 C CA . ALA A 1 293 ? -4.210 -13.792 8.504 1.00 87.50 293 ALA A CA 1
ATOM 2250 C C . ALA A 1 293 ? -4.865 -13.792 7.113 1.00 87.50 293 ALA A C 1
ATOM 2252 O O . ALA A 1 293 ? -4.289 -14.303 6.150 1.00 87.50 293 ALA A O 1
ATOM 2253 N N . ARG A 1 294 ? -6.032 -13.143 6.985 1.00 91.38 294 ARG A N 1
ATOM 2254 C CA . ARG A 1 294 ? -6.705 -12.954 5.697 1.00 91.38 294 ARG A CA 1
ATOM 2255 C C . ARG A 1 294 ? -5.859 -12.116 4.740 1.00 91.38 294 ARG A C 1
ATOM 2257 O O . ARG A 1 294 ? -5.654 -12.534 3.604 1.00 91.38 294 ARG A O 1
ATOM 2264 N N . PHE A 1 295 ? -5.333 -10.981 5.200 1.00 89.50 295 PHE A N 1
ATOM 2265 C CA . PHE A 1 295 ? -4.457 -10.125 4.397 1.00 89.50 295 PHE A CA 1
ATOM 2266 C C . PHE A 1 295 ? -3.238 -10.902 3.888 1.00 89.50 295 PHE A C 1
ATOM 2268 O O . PHE A 1 295 ? -2.915 -10.874 2.702 1.00 89.50 295 PHE A O 1
ATOM 2275 N N . ALA A 1 296 ? -2.610 -11.704 4.743 1.00 88.19 296 ALA A N 1
ATOM 2276 C CA . ALA A 1 296 ? -1.489 -12.529 4.336 1.00 88.19 296 ALA A CA 1
ATOM 2277 C C . ALA A 1 296 ? -1.865 -13.602 3.319 1.00 88.19 296 ALA A C 1
ATOM 2279 O O . ALA A 1 296 ? -1.077 -13.889 2.420 1.00 88.19 296 ALA A O 1
ATOM 2280 N N . GLN A 1 297 ? -3.060 -14.178 3.425 1.00 89.94 297 GLN A N 1
ATOM 2281 C CA . GLN A 1 297 ? -3.547 -15.135 2.445 1.00 89.94 297 GLN A CA 1
ATOM 2282 C C . GLN A 1 297 ? -3.819 -14.482 1.085 1.00 89.94 297 GLN A C 1
ATOM 2284 O O . GLN A 1 297 ? -3.347 -14.987 0.067 1.00 89.94 297 GLN A O 1
ATOM 2289 N N . GLU A 1 298 ? -4.550 -13.367 1.067 1.00 89.94 298 GLU A N 1
ATOM 2290 C CA . GLU A 1 298 ? -4.965 -12.672 -0.160 1.00 89.94 298 GLU A CA 1
ATOM 2291 C C . GLU A 1 298 ? -3.783 -12.086 -0.938 1.00 89.94 298 GLU A C 1
ATOM 2293 O O . GLU A 1 298 ? -3.794 -12.076 -2.171 1.00 89.94 298 GLU A O 1
ATOM 2298 N N . TYR A 1 299 ? -2.752 -11.632 -0.225 1.00 87.44 299 TYR A N 1
ATOM 2299 C CA . TYR A 1 299 ? -1.609 -10.936 -0.812 1.00 87.44 299 TYR A CA 1
ATOM 2300 C C . TYR A 1 299 ? -0.323 -11.775 -0.830 1.00 87.44 299 TYR A C 1
ATOM 2302 O O . TYR A 1 299 ? 0.722 -11.282 -1.247 1.00 87.44 299 TYR A O 1
ATOM 2310 N N . GLY A 1 300 ? -0.382 -13.051 -0.429 1.00 82.88 300 GLY A N 1
ATOM 2311 C CA . GLY A 1 300 ? 0.766 -13.963 -0.472 1.00 82.88 300 GLY A CA 1
ATOM 2312 C C . GLY A 1 300 ? 1.880 -13.620 0.527 1.00 82.88 300 GLY A C 1
ATOM 2313 O O . GLY A 1 300 ? 3.057 -13.789 0.217 1.00 82.88 300 GLY A O 1
ATOM 2314 N N . LEU A 1 301 ? 1.519 -13.108 1.708 1.00 81.75 301 LEU A N 1
ATOM 2315 C CA . LEU A 1 301 ? 2.435 -12.647 2.762 1.00 81.75 301 LEU A CA 1
ATOM 2316 C C . LEU A 1 301 ? 2.644 -13.676 3.875 1.00 81.75 301 LEU A C 1
ATOM 2318 O O . LEU A 1 301 ? 3.161 -13.337 4.933 1.00 81.75 301 L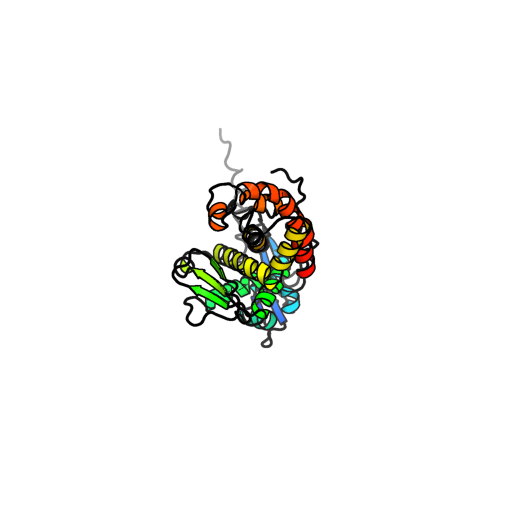EU A O 1
ATOM 2322 N N . GLN A 1 302 ? 2.259 -14.939 3.682 1.00 78.75 302 GLN A N 1
ATOM 2323 C CA . GLN A 1 302 ? 2.339 -15.953 4.745 1.00 78.75 302 GLN A CA 1
ATOM 2324 C C . GLN A 1 302 ? 3.777 -16.199 5.240 1.00 78.75 302 GLN A C 1
ATOM 2326 O O . GLN A 1 302 ? 3.971 -16.736 6.325 1.00 78.75 302 GLN A O 1
ATOM 2331 N N . LYS A 1 303 ? 4.785 -15.819 4.444 1.00 68.81 303 LYS A N 1
ATOM 2332 C CA . LYS A 1 303 ? 6.215 -15.898 4.785 1.00 68.81 303 LYS A CA 1
ATOM 2333 C C . LYS A 1 303 ? 6.842 -14.528 5.079 1.00 68.81 303 LYS A C 1
ATOM 2335 O O . LYS A 1 303 ? 8.060 -14.440 5.226 1.00 68.81 303 LYS A O 1
ATOM 2340 N N . ASP A 1 304 ? 6.046 -13.459 5.122 1.00 70.94 304 ASP A N 1
ATOM 2341 C CA . ASP A 1 304 ? 6.536 -12.119 5.435 1.00 70.94 304 ASP A CA 1
ATOM 2342 C C . ASP A 1 304 ? 6.855 -12.036 6.933 1.00 70.94 304 ASP A C 1
ATOM 2344 O O . ASP A 1 304 ? 5.970 -11.899 7.780 1.00 70.94 304 ASP A O 1
ATOM 2348 N N . LYS A 1 305 ? 8.148 -12.141 7.257 1.00 65.94 305 LYS A N 1
ATOM 2349 C CA . LYS A 1 305 ? 8.655 -12.102 8.636 1.00 65.94 305 LYS A CA 1
ATOM 2350 C C . LYS A 1 305 ? 8.341 -10.793 9.366 1.00 65.94 305 LYS A C 1
ATOM 2352 O O . LYS A 1 305 ? 8.441 -10.760 10.587 1.00 65.94 305 LYS A O 1
ATOM 2357 N N . TYR A 1 306 ? 8.002 -9.728 8.637 1.00 64.31 306 TYR A N 1
ATOM 2358 C CA . TYR A 1 306 ? 7.663 -8.438 9.225 1.00 64.31 306 TYR A CA 1
ATOM 2359 C C . TYR A 1 306 ? 6.173 -8.337 9.546 1.00 64.31 306 TYR A C 1
ATOM 2361 O O . TYR A 1 306 ? 5.820 -7.669 10.503 1.00 64.31 306 TYR A O 1
ATOM 2369 N N . LEU A 1 307 ? 5.294 -9.028 8.812 1.00 65.12 307 LEU A N 1
ATOM 2370 C CA . LEU A 1 307 ? 3.848 -8.983 9.062 1.00 65.12 307 LEU A CA 1
ATOM 2371 C C . LEU A 1 307 ? 3.444 -9.691 10.367 1.00 65.12 307 LEU A C 1
ATOM 2373 O O . LEU A 1 307 ? 2.460 -9.314 11.002 1.00 65.12 307 LEU A O 1
ATOM 2377 N N . PHE A 1 308 ? 4.213 -10.704 10.769 1.00 61.31 308 PHE A N 1
ATOM 2378 C CA . PHE A 1 308 ? 3.958 -11.535 11.945 1.00 61.31 308 PHE A CA 1
ATOM 2379 C C . PHE A 1 308 ? 5.154 -11.520 12.898 1.00 61.31 308 PHE A C 1
ATOM 2381 O O . PHE A 1 308 ? 5.789 -12.550 13.129 1.00 61.31 308 PHE A O 1
ATOM 2388 N N . LEU A 1 309 ? 5.491 -10.359 13.462 1.00 53.16 309 LEU A N 1
ATOM 2389 C CA . LEU A 1 309 ? 6.415 -10.360 14.593 1.00 53.16 309 LEU A CA 1
ATOM 2390 C C . LEU A 1 309 ? 5.747 -11.053 15.800 1.00 53.16 309 LEU A C 1
ATOM 2392 O O . LEU A 1 309 ? 4.587 -10.758 16.109 1.00 53.16 309 LEU A O 1
ATOM 2396 N N . PRO A 1 310 ? 6.433 -11.985 16.490 1.00 46.22 310 PRO A N 1
ATOM 2397 C CA . PRO A 1 310 ? 5.886 -12.632 17.675 1.00 46.22 310 PRO A CA 1
ATOM 2398 C C . PRO A 1 310 ? 5.574 -11.596 18.759 1.00 46.22 310 PRO A C 1
ATOM 2400 O O . PRO A 1 310 ? 6.388 -10.708 19.018 1.00 46.22 310 PRO A O 1
ATOM 2403 N N . ALA A 1 311 ? 4.447 -11.770 19.457 1.00 42.06 311 ALA A N 1
ATOM 2404 C CA . ALA A 1 311 ? 4.020 -10.926 20.582 1.00 42.06 311 ALA A CA 1
ATOM 2405 C C . ALA A 1 311 ? 5.046 -10.832 21.736 1.00 42.06 311 ALA A C 1
ATOM 2407 O O . ALA A 1 311 ? 4.920 -9.967 22.593 1.00 42.06 311 ALA A O 1
ATOM 2408 N N . ASN A 1 312 ? 6.064 -11.703 21.742 1.00 38.84 312 ASN A N 1
ATOM 2409 C CA . ASN A 1 312 ? 7.137 -11.761 22.739 1.00 38.84 312 ASN A CA 1
ATOM 2410 C C . ASN A 1 312 ? 8.403 -10.989 22.325 1.00 38.84 312 ASN A C 1
ATOM 2412 O O . ASN A 1 312 ? 9.434 -11.111 22.984 1.00 38.84 312 ASN A O 1
ATOM 2416 N N . THR A 1 313 ? 8.366 -10.245 21.218 1.00 44.09 313 THR A N 1
ATOM 2417 C CA . THR A 1 313 ? 9.443 -9.304 20.890 1.00 44.09 313 THR A CA 1
ATOM 2418 C C . THR A 1 313 ? 9.417 -8.197 21.952 1.00 44.09 313 THR A C 1
ATOM 2420 O O . THR A 1 313 ? 8.354 -7.596 22.117 1.00 44.09 313 THR A O 1
ATOM 2423 N N . PRO A 1 314 ? 10.507 -7.961 22.712 1.00 38.56 314 PRO A N 1
ATOM 2424 C CA . PRO A 1 314 ? 10.518 -6.959 23.775 1.00 38.56 314 PRO A CA 1
ATOM 2425 C C . PRO A 1 314 ? 10.058 -5.593 23.253 1.00 38.56 314 PRO A C 1
ATOM 2427 O O . PRO A 1 314 ? 10.509 -5.172 22.185 1.00 38.56 314 PRO A O 1
ATOM 2430 N N . LEU A 1 315 ? 9.148 -4.957 23.999 1.00 43.97 315 LEU A N 1
ATOM 2431 C CA . LEU A 1 315 ? 8.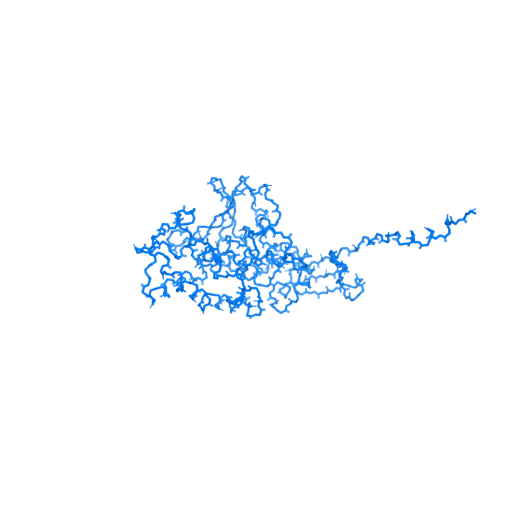706 -3.575 23.786 1.00 43.97 315 LEU A CA 1
ATOM 2432 C C . LEU A 1 315 ? 9.819 -2.587 24.145 1.00 43.97 315 LEU A C 1
ATOM 2434 O O . LEU A 1 315 ? 10.491 -2.823 25.176 1.00 43.97 315 LEU A O 1
#

Foldseek 3Di:
DDDDDPPPVPVCVPPDPPPDPFPLWAWDADPLLQKIWIATKDADPVGDIDAQPVPSHDIDMDTPCCLQAVQPDDLVNLLSVLVNRDLVSLCSNLPDAAEDPPAPCRVVQSVLLSLQSSLHNLSSVLSSVLRVLNEYEGADAPDDAKAKDPDDDDPDHIYIYGHPVCVVVDDSLSSNLSSQLRSLLVCCVVVCVLVLLCVLCVVVVHHCPDQFFNVSVLLSRLSSLVRSLSSLCSVPVVCSPPDDPSRRALDSLVSSVVLPDPPDPSCVVRVGDPCNVVCSVVSSVCCVPPVLVVSCVVSVCPVVCRNDDDPPPDD

Sequence (315 aa):
MLFSSLAVAVLSAMAMANPVLEKRGVSNCAADGSTCQYTGCWTETTGSRWCSPSNGNSPMTFSVKNVLFDTNMDVKKRMVLGQGIPSATVFKVIGQPKLTTGAKYGNEVKEVMANLARLSAPTAIEMRNIIGWGVELGTASGIGGGQYWAGGGRDKQGQVKFSEADWPKWNADTRIGFMAHECGHAIFDRGGYLSVLNQKLKERGIDNTATYGNIGGMVNEPFAGILAHRAWLYKHYDNPDKKSDDWKQLVWARDITSLFVPNTFYWNNYKLTSKAMEALPKLVDIGLKDLLARFAQEYGLQKDKYLFLPANTPL